Protein AF-A0A101H7D0-F1 (afdb_monomer_lite)

Foldseek 3Di:
DDDDDDPVVVVDPPLVPVVVPPPPDDLQNQLQVQQVDPPRDLAVSCVSSPHPGSVRVQVVCVVVQWHQDPVSSGTDRHDDDDDDDPPPDDPPPDDPVVVVVVVVVVVVVVVVVVVVVVPDDPDDDPDDPPDQDAWDFDDDDDDDDDDDDPVVVVVLVVCCVVNVHDSVRVVVSVVLVVCCVPNPNVVRVVGTD

Sequence (193 aa):
QQNFVPAAEKYSGKGRDNLLQLRGVSKAALVISLFAEDGANPKDIAEQVGFTSHSEMGTYMKRKGYEWDTIKGNYVKGKSKVDEPEKPAKAVSLEAGALEDVLTGILKTLGEIKESTKRSGPVDIGPVSKVLPRYQIKGGYGTKAIRMATVLDEMVRLYSQEHNVSQKDIMEVALVDFLRRYGEGEFLEEFLD

Structure (mmCIF, N/CA/C/O backbone):
data_AF-A0A101H7D0-F1
#
_entry.id   AF-A0A101H7D0-F1
#
loop_
_atom_site.group_PDB
_atom_site.id
_atom_site.type_symbol
_atom_site.label_atom_id
_atom_site.label_alt_id
_atom_site.label_comp_id
_atom_site.label_asym_id
_atom_site.label_entity_id
_atom_site.label_seq_id
_atom_site.pdbx_PDB_ins_code
_atom_site.Cartn_x
_atom_site.Cartn_y
_atom_site.Cartn_z
_atom_site.occupancy
_atom_site.B_iso_or_equiv
_atom_site.auth_seq_id
_atom_site.auth_comp_id
_atom_site.auth_asym_id
_atom_site.auth_atom_id
_atom_site.pdbx_PDB_model_num
ATOM 1 N N . GLN A 1 1 ? 56.067 16.433 -2.343 1.00 38.56 1 GLN A N 1
ATOM 2 C CA . GLN A 1 1 ? 55.812 14.985 -2.201 1.00 38.56 1 GLN A CA 1
ATOM 3 C C . GLN A 1 1 ? 54.309 14.790 -2.319 1.00 38.56 1 GLN A C 1
ATOM 5 O O . GLN A 1 1 ? 53.586 15.359 -1.514 1.00 38.56 1 GLN A O 1
ATOM 10 N N . GLN A 1 2 ? 53.830 14.140 -3.382 1.00 42.12 2 GLN A N 1
ATOM 11 C CA . GLN A 1 2 ? 52.402 13.854 -3.555 1.00 42.12 2 GLN A CA 1
ATOM 12 C C . GLN A 1 2 ? 52.105 12.494 -2.913 1.00 42.12 2 GLN A C 1
ATOM 14 O O . GLN A 1 2 ? 52.747 11.505 -3.259 1.00 42.12 2 GLN A O 1
ATOM 19 N N . ASN A 1 3 ? 51.182 12.465 -1.949 1.00 41.12 3 ASN A N 1
ATOM 20 C CA . ASN A 1 3 ? 50.751 11.243 -1.272 1.00 41.12 3 ASN A CA 1
ATOM 21 C C . ASN A 1 3 ? 49.940 10.370 -2.236 1.00 41.12 3 ASN A C 1
ATOM 23 O O . ASN A 1 3 ? 48.853 10.753 -2.665 1.00 41.12 3 ASN A O 1
ATOM 27 N N . PHE A 1 4 ? 50.468 9.190 -2.553 1.00 42.88 4 PHE A N 1
ATOM 28 C CA . PHE A 1 4 ? 49.763 8.152 -3.295 1.00 42.88 4 PHE A CA 1
ATOM 29 C C . PHE A 1 4 ? 48.893 7.341 -2.330 1.00 42.88 4 PHE A C 1
ATOM 31 O O . PHE A 1 4 ? 49.414 6.689 -1.426 1.00 42.88 4 PHE A O 1
ATOM 38 N N . VAL A 1 5 ? 47.574 7.383 -2.525 1.00 49.91 5 VAL A N 1
ATOM 39 C CA . VAL A 1 5 ? 46.617 6.529 -1.807 1.00 49.91 5 VAL A CA 1
ATOM 40 C C . VAL A 1 5 ? 46.265 5.340 -2.712 1.00 49.91 5 VAL A C 1
ATOM 42 O O . VAL A 1 5 ? 45.823 5.568 -3.844 1.00 49.91 5 VAL A O 1
ATOM 45 N N . PRO A 1 6 ? 46.457 4.083 -2.269 1.00 40.56 6 PRO A N 1
ATOM 46 C CA . PRO A 1 6 ? 46.170 2.898 -3.074 1.00 40.56 6 PRO A CA 1
ATOM 47 C C . PRO A 1 6 ? 44.691 2.808 -3.473 1.00 40.56 6 PRO A C 1
ATOM 49 O O . PRO A 1 6 ? 43.795 3.068 -2.670 1.00 40.56 6 PRO A O 1
ATOM 52 N N . ALA A 1 7 ? 44.421 2.361 -4.704 1.00 45.88 7 ALA A N 1
ATOM 53 C CA . ALA A 1 7 ? 43.069 2.237 -5.265 1.00 45.88 7 ALA A CA 1
ATOM 54 C C . ALA A 1 7 ? 42.113 1.355 -4.432 1.00 45.88 7 ALA A C 1
ATOM 56 O O . ALA A 1 7 ? 40.899 1.513 -4.529 1.00 45.88 7 ALA A O 1
ATOM 57 N N . ALA A 1 8 ? 42.647 0.479 -3.576 1.00 45.81 8 ALA A N 1
ATOM 58 C CA . ALA A 1 8 ? 41.868 -0.382 -2.690 1.00 45.81 8 ALA A CA 1
ATOM 59 C C . ALA A 1 8 ? 41.118 0.385 -1.580 1.00 45.81 8 ALA A C 1
ATOM 61 O O . ALA A 1 8 ? 40.063 -0.064 -1.142 1.00 45.81 8 ALA A O 1
ATOM 62 N N . GLU A 1 9 ? 41.595 1.561 -1.154 1.00 43.88 9 GLU A N 1
ATOM 63 C CA . GLU A 1 9 ? 40.927 2.338 -0.094 1.00 43.88 9 GLU A CA 1
ATOM 64 C C . GLU A 1 9 ? 39.751 3.183 -0.596 1.00 43.88 9 GLU A C 1
ATOM 66 O O . GLU A 1 9 ? 38.900 3.582 0.200 1.00 43.88 9 GLU A O 1
ATOM 71 N N . LYS A 1 10 ? 39.630 3.397 -1.914 1.00 46.12 10 LYS A N 1
ATOM 72 C CA . LYS A 1 10 ? 38.460 4.075 -2.499 1.00 46.12 10 LYS A CA 1
ATOM 73 C C . LYS A 1 10 ? 37.185 3.227 -2.427 1.00 46.12 10 LYS A C 1
ATOM 75 O O . LYS A 1 10 ? 36.093 3.781 -2.468 1.00 46.12 10 LYS A O 1
ATOM 80 N N . TYR A 1 11 ? 37.330 1.912 -2.252 1.00 47.03 11 TYR A N 1
ATOM 81 C CA . TYR A 1 11 ? 36.234 0.945 -2.150 1.00 47.03 11 TYR A CA 1
ATOM 82 C C . TYR A 1 11 ? 36.083 0.387 -0.728 1.00 47.03 11 TYR A C 1
ATOM 84 O O . TYR A 1 11 ? 35.566 -0.711 -0.521 1.00 47.03 11 TYR A O 1
ATOM 92 N N . SER A 1 12 ? 36.518 1.150 0.281 1.00 41.31 12 SER A N 1
ATOM 93 C CA . SER A 1 12 ? 36.119 0.892 1.664 1.00 41.31 12 SER A CA 1
ATOM 94 C C . SER A 1 12 ? 34.606 1.081 1.782 1.00 41.31 12 SER A C 1
ATOM 96 O O . SER A 1 12 ? 34.055 2.054 1.268 1.00 41.31 12 SER A O 1
ATOM 98 N N . GLY A 1 13 ? 33.933 0.134 2.440 1.00 44.00 13 GLY A N 1
ATOM 99 C CA . GLY A 1 13 ? 32.484 -0.107 2.440 1.00 44.00 13 GLY A CA 1
ATOM 100 C C . GLY A 1 13 ? 31.562 1.002 2.970 1.00 44.00 13 GLY A C 1
ATOM 101 O O . GLY A 1 13 ? 30.436 0.703 3.350 1.00 44.00 13 GLY A O 1
ATOM 102 N N . LYS A 1 14 ? 31.991 2.266 2.952 1.00 39.53 14 LYS A N 1
ATOM 103 C CA . LYS A 1 14 ? 31.201 3.468 3.250 1.00 39.53 14 LYS A CA 1
ATOM 104 C C . LYS A 1 14 ? 30.210 3.856 2.140 1.00 39.53 14 LYS A C 1
ATOM 106 O O . LYS A 1 14 ? 29.344 4.690 2.369 1.00 39.53 14 LYS A O 1
ATOM 111 N N . GLY A 1 15 ? 30.297 3.251 0.952 1.00 41.16 15 GLY A N 1
ATOM 112 C CA . GLY A 1 15 ? 29.333 3.466 -0.140 1.00 41.16 15 GLY A CA 1
ATOM 113 C C . GLY A 1 15 ? 27.977 2.773 0.056 1.00 41.16 15 GLY A C 1
ATOM 114 O O . GLY A 1 15 ? 27.021 3.099 -0.644 1.00 41.16 15 GLY A O 1
ATOM 115 N N . ARG A 1 16 ? 27.872 1.838 1.013 1.00 43.50 16 ARG A N 1
ATOM 116 C CA . ARG A 1 16 ? 26.640 1.074 1.278 1.00 43.50 16 ARG A CA 1
ATOM 117 C C . ARG A 1 16 ? 25.498 1.948 1.810 1.00 43.50 16 ARG A C 1
ATOM 119 O O . ARG A 1 16 ? 24.337 1.659 1.533 1.00 43.50 16 ARG A O 1
ATOM 126 N N . ASP A 1 17 ? 25.828 3.042 2.491 1.00 43.00 17 ASP A N 1
ATOM 127 C CA . ASP A 1 17 ? 24.843 3.851 3.215 1.00 43.00 17 ASP A CA 1
ATOM 128 C C . ASP A 1 17 ? 24.208 4.958 2.355 1.00 43.00 17 ASP A C 1
ATOM 130 O O . ASP A 1 17 ? 23.085 5.385 2.623 1.00 43.00 17 ASP A O 1
ATOM 134 N N . ASN A 1 18 ? 24.865 5.381 1.268 1.00 47.00 18 ASN A N 1
ATOM 135 C CA . ASN A 1 18 ? 24.374 6.484 0.429 1.00 47.00 18 ASN A CA 1
ATOM 136 C C . ASN A 1 18 ? 23.331 6.063 -0.623 1.00 47.00 18 ASN A C 1
ATOM 138 O O . ASN A 1 18 ? 22.582 6.907 -1.112 1.00 47.00 18 ASN A O 1
ATOM 142 N N . LEU A 1 19 ? 23.224 4.772 -0.962 1.00 46.03 19 LEU A N 1
ATOM 143 C CA . LEU A 1 19 ? 22.276 4.290 -1.982 1.00 46.03 19 LEU A CA 1
ATOM 144 C C . LEU A 1 19 ? 20.852 4.058 -1.438 1.00 46.03 19 LEU A C 1
ATOM 146 O O . LEU A 1 19 ? 19.897 3.960 -2.206 1.00 46.03 19 LEU A O 1
ATOM 150 N N . LEU A 1 20 ? 20.702 3.989 -0.111 1.00 46.59 20 LEU A N 1
ATOM 151 C CA . LEU A 1 20 ? 19.423 3.786 0.580 1.00 46.59 20 LEU A CA 1
ATOM 152 C C . LEU A 1 20 ? 18.623 5.089 0.786 1.00 46.59 20 LEU A C 1
ATOM 154 O O . LEU A 1 20 ? 17.498 5.031 1.285 1.00 46.59 20 LEU A O 1
ATOM 158 N N . GLN A 1 21 ? 19.157 6.256 0.392 1.00 47.19 21 GLN A N 1
ATOM 159 C CA . GLN A 1 21 ? 18.515 7.560 0.628 1.00 47.19 21 GLN A CA 1
ATOM 160 C C . GLN A 1 21 ? 17.818 8.204 -0.581 1.00 47.19 21 GLN A C 1
ATOM 162 O O . GLN A 1 21 ? 17.058 9.153 -0.387 1.00 47.19 21 GLN A O 1
ATOM 167 N N . LEU A 1 22 ? 17.947 7.690 -1.809 1.00 49.97 22 LEU A N 1
ATOM 168 C CA . LEU A 1 22 ? 17.182 8.231 -2.944 1.00 49.97 22 LEU A CA 1
ATOM 169 C C . LEU A 1 22 ? 15.785 7.596 -3.040 1.00 49.97 22 LEU A C 1
ATOM 171 O O . LEU A 1 22 ? 15.485 6.801 -3.932 1.00 49.97 22 LEU A O 1
ATOM 175 N N . ARG A 1 23 ? 14.889 7.986 -2.124 1.00 46.28 23 ARG A N 1
ATOM 176 C CA . ARG A 1 23 ? 13.441 7.767 -2.274 1.00 46.28 23 ARG A CA 1
ATOM 177 C C . ARG A 1 23 ? 12.934 8.559 -3.490 1.00 46.28 23 ARG A C 1
ATOM 179 O O . ARG A 1 23 ? 12.550 9.713 -3.352 1.00 46.28 23 ARG A O 1
ATOM 186 N N . GLY A 1 24 ? 12.949 7.953 -4.679 1.00 55.72 24 GLY A N 1
ATOM 187 C CA . GLY A 1 24 ? 12.295 8.511 -5.873 1.00 55.72 24 GLY A CA 1
ATOM 188 C C . GLY A 1 24 ? 12.967 8.227 -7.218 1.00 55.72 24 GLY A C 1
ATOM 189 O O . GLY A 1 24 ? 12.314 8.362 -8.249 1.00 55.72 24 GLY A O 1
ATOM 190 N N . VAL A 1 25 ? 14.233 7.795 -7.246 1.00 69.19 25 VAL A N 1
ATOM 191 C CA . VAL A 1 25 ? 14.928 7.491 -8.510 1.00 69.19 25 VAL A CA 1
ATOM 192 C C . VAL A 1 25 ? 14.827 6.001 -8.822 1.00 69.19 25 VAL A C 1
ATOM 194 O O . VAL A 1 25 ? 15.110 5.144 -7.988 1.00 69.19 25 VAL A O 1
ATOM 197 N N . SER A 1 26 ? 14.377 5.678 -10.036 1.00 81.81 26 SER A N 1
ATOM 198 C CA . SER A 1 26 ? 14.211 4.286 -10.457 1.00 81.81 26 SER A CA 1
ATOM 199 C C . SER A 1 26 ? 15.560 3.560 -10.544 1.00 81.81 26 SER A C 1
ATOM 201 O O . SER A 1 26 ? 16.565 4.135 -10.961 1.00 81.81 26 SER A O 1
ATOM 203 N N . LYS A 1 27 ? 15.570 2.260 -10.227 1.00 83.50 27 LYS A N 1
ATOM 204 C CA . LYS A 1 27 ? 16.769 1.408 -10.328 1.00 83.50 27 LYS A CA 1
ATOM 205 C C . LYS A 1 27 ? 17.388 1.429 -11.741 1.00 83.50 27 LYS A C 1
ATOM 207 O O . LYS A 1 27 ? 18.602 1.366 -11.874 1.00 83.50 27 LYS A O 1
ATOM 212 N N . ALA A 1 28 ? 16.570 1.583 -12.788 1.00 85.31 28 ALA A N 1
ATOM 213 C CA . ALA A 1 28 ? 17.042 1.747 -14.165 1.00 85.31 28 ALA A CA 1
ATOM 214 C C . ALA A 1 28 ? 17.761 3.092 -14.390 1.00 85.31 28 ALA A C 1
ATOM 216 O O . ALA A 1 28 ? 18.841 3.124 -14.969 1.00 85.31 28 ALA A O 1
ATOM 217 N N . ALA A 1 29 ? 17.208 4.198 -13.888 1.00 84.50 29 ALA A N 1
ATOM 218 C CA . ALA A 1 29 ? 17.853 5.507 -13.998 1.00 84.50 29 ALA A CA 1
ATOM 219 C C . ALA A 1 29 ? 19.225 5.531 -13.304 1.00 84.50 29 ALA A C 1
ATOM 221 O O . ALA A 1 29 ? 20.170 6.096 -13.844 1.00 84.50 29 ALA A O 1
ATOM 222 N N . LEU A 1 30 ? 19.348 4.845 -12.163 1.00 86.38 30 LEU A N 1
ATOM 223 C CA . LEU A 1 30 ? 20.609 4.730 -11.433 1.00 86.38 30 LEU A CA 1
ATOM 224 C C . LEU A 1 30 ? 21.693 4.004 -12.244 1.00 86.38 30 LEU A C 1
ATOM 226 O O . LEU A 1 30 ? 22.824 4.471 -12.341 1.00 86.38 30 LEU A O 1
ATOM 230 N N . VAL A 1 31 ? 21.350 2.881 -12.870 1.00 88.12 31 VAL A N 1
ATOM 231 C CA . VAL A 1 31 ? 22.294 2.153 -13.731 1.00 88.12 31 VAL A CA 1
ATOM 232 C C . VAL A 1 31 ? 22.723 3.020 -14.919 1.00 88.12 31 VAL A C 1
ATOM 234 O O . VAL A 1 31 ? 23.908 3.070 -15.221 1.00 88.12 31 VAL A O 1
ATOM 237 N N . ILE A 1 32 ? 21.794 3.744 -15.558 1.00 88.56 32 ILE A N 1
ATOM 238 C CA . ILE A 1 32 ? 22.120 4.645 -16.679 1.00 88.56 32 ILE A CA 1
ATOM 239 C C . ILE A 1 32 ? 23.091 5.744 -16.234 1.00 88.56 32 ILE A C 1
ATOM 241 O O . ILE A 1 32 ? 24.032 6.046 -16.965 1.00 88.56 32 ILE A O 1
ATOM 245 N N . SER A 1 33 ? 22.897 6.318 -15.040 1.00 86.06 33 SER A N 1
ATOM 246 C CA . SER A 1 33 ? 23.825 7.319 -14.503 1.00 86.06 33 SER A CA 1
ATOM 247 C C . SER A 1 33 ? 25.205 6.745 -14.192 1.00 86.06 33 SER A C 1
ATOM 249 O O . SER A 1 33 ? 26.199 7.404 -14.462 1.00 86.06 33 SER A O 1
ATOM 251 N N . LEU A 1 34 ? 25.286 5.509 -13.691 1.00 85.06 34 LEU A N 1
ATOM 252 C CA . LEU A 1 34 ? 26.566 4.880 -13.348 1.00 85.06 34 LEU A CA 1
ATOM 253 C C . LEU A 1 34 ? 27.395 4.524 -14.589 1.00 85.06 34 LEU A C 1
ATOM 255 O O . LEU A 1 34 ? 28.616 4.581 -14.547 1.00 85.06 34 LEU A O 1
ATOM 259 N N . PHE A 1 35 ? 26.743 4.216 -15.712 1.00 85.00 35 PHE A N 1
ATOM 260 C CA . PHE A 1 35 ? 27.416 4.025 -17.001 1.00 85.00 35 PHE A CA 1
ATOM 261 C C . PHE A 1 35 ? 27.801 5.337 -17.705 1.00 85.00 35 PHE A C 1
ATOM 263 O O . PHE A 1 35 ? 28.435 5.291 -18.754 1.00 85.00 35 PHE A O 1
ATOM 270 N N . ALA A 1 36 ? 27.413 6.501 -17.171 1.00 82.50 36 ALA A N 1
ATOM 271 C CA . ALA A 1 36 ? 27.848 7.794 -17.699 1.00 82.50 36 ALA A CA 1
ATOM 272 C C . ALA A 1 36 ? 29.231 8.222 -17.169 1.00 82.50 36 ALA A C 1
ATOM 274 O O . ALA A 1 36 ? 29.809 9.166 -17.702 1.00 82.50 36 ALA A O 1
ATOM 275 N N . GLU A 1 37 ? 29.756 7.553 -16.136 1.00 80.19 37 GLU A N 1
ATOM 276 C CA . GLU A 1 37 ? 31.108 7.784 -15.622 1.00 80.19 37 GLU A CA 1
ATOM 277 C C . GLU A 1 37 ? 32.151 7.024 -16.466 1.00 80.19 37 GLU A C 1
ATOM 279 O O . GLU A 1 37 ? 31.984 5.843 -16.783 1.00 80.19 37 GLU A O 1
ATOM 284 N N . ASP A 1 38 ? 33.244 7.698 -16.840 1.00 65.62 38 ASP A N 1
ATOM 285 C CA . ASP A 1 38 ? 34.295 7.118 -17.683 1.00 65.62 38 ASP A CA 1
ATOM 286 C C . ASP A 1 38 ? 35.001 5.936 -16.991 1.00 65.62 38 ASP A C 1
ATOM 288 O O . ASP A 1 38 ? 35.527 6.055 -15.883 1.00 65.62 38 ASP A O 1
ATOM 292 N N . GLY A 1 39 ? 35.060 4.787 -17.675 1.00 68.25 39 GLY A N 1
ATOM 293 C CA . GLY A 1 39 ? 35.757 3.582 -17.199 1.00 68.25 39 GLY A CA 1
ATOM 294 C C . GLY A 1 39 ? 34.920 2.640 -16.326 1.00 68.25 39 GLY A C 1
ATOM 295 O O . GLY A 1 39 ? 35.478 1.761 -15.668 1.00 68.25 39 GLY A O 1
ATOM 296 N N . ALA A 1 40 ? 33.596 2.794 -16.314 1.00 73.31 40 ALA A N 1
ATOM 297 C CA . ALA A 1 40 ? 32.723 2.001 -15.462 1.00 73.31 40 ALA A CA 1
ATOM 298 C C . ALA A 1 40 ? 32.648 0.516 -15.890 1.00 73.31 40 ALA A C 1
ATOM 300 O O . ALA A 1 40 ? 32.352 0.172 -17.037 1.00 73.31 40 ALA A O 1
ATOM 301 N N . ASN A 1 41 ? 32.909 -0.392 -14.946 1.00 83.69 41 ASN A N 1
ATOM 302 C CA . ASN A 1 41 ? 32.872 -1.836 -15.167 1.00 83.69 41 ASN A CA 1
ATOM 303 C C . ASN A 1 41 ? 31.450 -2.387 -14.922 1.00 83.69 41 ASN A C 1
ATOM 305 O O . ASN A 1 41 ? 30.918 -2.230 -13.819 1.00 83.69 41 ASN A O 1
ATOM 309 N N . PRO A 1 42 ? 30.836 -3.099 -15.891 1.00 82.75 42 PRO A N 1
ATOM 310 C CA . PRO A 1 42 ? 29.473 -3.619 -15.762 1.00 82.75 42 PRO A CA 1
ATOM 311 C C . PRO A 1 42 ? 29.225 -4.518 -14.544 1.00 82.75 42 PRO A C 1
ATOM 313 O O . PRO A 1 42 ? 28.089 -4.606 -14.078 1.00 82.75 42 PRO A O 1
ATOM 316 N N . LYS A 1 43 ? 30.255 -5.217 -14.048 1.00 83.81 43 LYS A N 1
ATOM 317 C CA . LYS A 1 43 ? 30.135 -6.074 -12.858 1.00 83.81 43 LYS A CA 1
ATOM 318 C C . LYS A 1 43 ? 30.009 -5.253 -11.577 1.00 83.81 43 LYS A C 1
ATOM 320 O O . LYS A 1 43 ? 29.138 -5.549 -10.765 1.00 83.81 43 LYS A O 1
ATOM 325 N N . ASP A 1 44 ? 30.809 -4.201 -11.456 1.00 84.12 44 ASP A N 1
ATOM 326 C CA . ASP A 1 44 ? 30.869 -3.363 -10.257 1.00 84.12 44 ASP A CA 1
ATOM 327 C C . ASP A 1 44 ? 29.584 -2.529 -10.120 1.00 84.12 44 ASP A C 1
ATOM 329 O O . ASP A 1 44 ? 29.005 -2.433 -9.040 1.00 84.12 44 ASP A O 1
ATOM 333 N N . ILE A 1 45 ? 29.052 -2.031 -11.244 1.00 84.31 45 ILE A N 1
ATOM 334 C CA . ILE A 1 45 ? 27.750 -1.341 -11.296 1.00 84.31 45 ILE A CA 1
ATOM 335 C C . ILE A 1 45 ? 26.613 -2.281 -10.886 1.00 84.31 45 ILE A C 1
ATOM 337 O O . ILE A 1 45 ? 25.709 -1.887 -10.147 1.00 84.31 45 ILE A O 1
ATOM 341 N N . ALA A 1 46 ? 26.637 -3.529 -11.364 1.00 85.38 46 ALA A N 1
ATOM 342 C CA . ALA A 1 46 ? 25.611 -4.506 -11.024 1.00 85.38 46 ALA A CA 1
ATOM 343 C C . ALA A 1 46 ? 25.589 -4.777 -9.513 1.00 85.38 46 ALA A C 1
ATOM 345 O O . ALA A 1 46 ? 24.516 -4.732 -8.913 1.00 85.38 46 ALA A O 1
ATOM 346 N N . GLU A 1 47 ? 26.755 -4.970 -8.892 1.00 85.31 47 GLU A N 1
ATOM 347 C CA . GLU A 1 47 ? 26.871 -5.166 -7.444 1.00 85.31 47 GLU A CA 1
ATOM 348 C C . GLU A 1 47 ? 26.435 -3.917 -6.660 1.00 85.31 47 GLU A C 1
ATOM 350 O O . GLU A 1 47 ? 25.652 -4.023 -5.714 1.00 85.31 47 GLU A O 1
ATOM 355 N N . GLN A 1 48 ? 26.845 -2.723 -7.104 1.00 80.19 48 GLN A N 1
ATOM 356 C CA . GLN A 1 48 ? 26.493 -1.448 -6.470 1.00 80.19 48 GLN A CA 1
ATOM 357 C C . GLN A 1 48 ? 24.981 -1.185 -6.463 1.00 80.19 48 GLN A C 1
ATOM 359 O O . GLN A 1 48 ? 24.446 -0.662 -5.489 1.00 80.19 48 GLN A O 1
ATOM 364 N N . VAL A 1 49 ? 24.276 -1.563 -7.531 1.00 83.31 49 VAL A N 1
ATOM 365 C CA . VAL A 1 49 ? 22.817 -1.395 -7.656 1.00 83.31 49 VAL A CA 1
ATOM 366 C C . VAL A 1 49 ? 22.033 -2.562 -7.017 1.00 83.31 49 VAL A C 1
ATOM 368 O O . VAL A 1 49 ? 20.801 -2.517 -6.886 1.00 83.31 49 VAL A O 1
ATOM 371 N N . GLY A 1 50 ? 22.737 -3.606 -6.571 1.00 84.06 50 GLY A N 1
ATOM 372 C CA . GLY A 1 50 ? 22.166 -4.767 -5.893 1.00 84.06 50 GLY A CA 1
ATOM 373 C C . GLY A 1 50 ? 21.590 -5.821 -6.841 1.00 84.06 50 GLY A C 1
ATOM 374 O O . GLY A 1 50 ? 20.556 -6.414 -6.535 1.00 84.06 50 GLY A O 1
ATOM 375 N N . PHE A 1 51 ? 22.208 -6.017 -8.005 1.00 85.25 51 PHE A N 1
ATOM 376 C CA . PHE A 1 51 ? 21.995 -7.177 -8.873 1.00 85.25 51 PHE A CA 1
ATOM 377 C C . PHE A 1 51 ? 23.029 -8.264 -8.563 1.00 85.25 51 PHE A C 1
ATOM 379 O O . PHE A 1 51 ? 24.163 -7.969 -8.195 1.00 85.25 51 PHE A O 1
ATOM 386 N N . THR A 1 52 ? 22.665 -9.530 -8.768 1.00 80.56 52 THR A N 1
ATOM 387 C CA . THR A 1 52 ? 23.585 -10.663 -8.565 1.00 80.56 52 THR A CA 1
ATOM 388 C C . THR A 1 52 ? 24.647 -10.763 -9.661 1.00 80.56 52 THR A C 1
ATOM 390 O O . THR A 1 52 ? 25.726 -11.306 -9.442 1.00 80.56 52 THR A O 1
ATOM 393 N N . SER A 1 53 ? 24.355 -10.251 -10.860 1.00 86.69 53 SER A N 1
ATOM 394 C CA . SER A 1 53 ? 25.274 -10.257 -11.997 1.00 86.69 53 SER A CA 1
ATOM 395 C C . SER A 1 53 ? 24.896 -9.191 -13.023 1.00 86.69 53 SER A C 1
ATOM 397 O O . SER A 1 53 ? 23.722 -8.862 -13.199 1.00 86.69 53 SER A O 1
ATOM 399 N N . HIS A 1 54 ? 25.881 -8.719 -13.790 1.00 85.19 54 HIS A N 1
ATOM 400 C CA . HIS A 1 54 ? 25.663 -7.855 -14.957 1.00 85.19 54 HIS A CA 1
ATOM 401 C C . HIS A 1 54 ? 24.664 -8.448 -15.978 1.00 85.19 54 HIS A C 1
ATOM 403 O O . HIS A 1 54 ? 23.950 -7.705 -16.649 1.00 85.19 54 HIS A O 1
ATOM 409 N N . SER A 1 55 ? 24.559 -9.781 -16.058 1.00 86.94 55 SER A N 1
ATOM 410 C CA . SER A 1 55 ? 23.579 -10.478 -16.904 1.00 86.94 55 SER A CA 1
ATOM 411 C C . SER A 1 55 ? 22.139 -10.296 -16.398 1.00 86.94 55 SER A C 1
ATOM 413 O O . SER A 1 55 ? 21.216 -10.057 -17.185 1.00 86.94 55 SER A O 1
ATOM 415 N N . GLU A 1 56 ? 21.945 -10.330 -15.076 1.00 88.06 56 GLU A N 1
ATOM 416 C CA . GLU A 1 56 ? 20.654 -10.043 -14.444 1.00 88.06 56 GLU A CA 1
ATOM 417 C C . GLU A 1 56 ? 20.269 -8.571 -14.650 1.00 88.06 56 GLU A C 1
ATOM 419 O O . GLU A 1 56 ? 19.140 -8.280 -15.048 1.00 88.06 56 GLU A O 1
ATOM 424 N N . MET A 1 57 ? 21.227 -7.652 -14.480 1.00 90.38 57 MET A N 1
ATOM 425 C CA . MET A 1 57 ? 21.050 -6.222 -14.763 1.00 90.38 57 MET A CA 1
ATOM 426 C C . MET A 1 57 ? 20.617 -5.975 -16.219 1.00 90.38 57 MET A C 1
ATOM 428 O O . MET A 1 57 ? 19.674 -5.220 -16.458 1.00 90.38 57 MET A O 1
ATOM 432 N N . GLY A 1 58 ? 21.242 -6.648 -17.191 1.00 88.44 58 GLY A N 1
ATOM 433 C CA . GLY A 1 58 ? 20.858 -6.553 -18.604 1.00 88.44 58 GLY A CA 1
ATOM 434 C C . GLY A 1 58 ? 19.448 -7.085 -18.878 1.00 88.44 58 GLY A C 1
ATOM 435 O O . GLY A 1 58 ? 18.670 -6.464 -19.604 1.00 88.44 58 GLY A O 1
ATOM 436 N N . THR A 1 59 ? 19.069 -8.192 -18.234 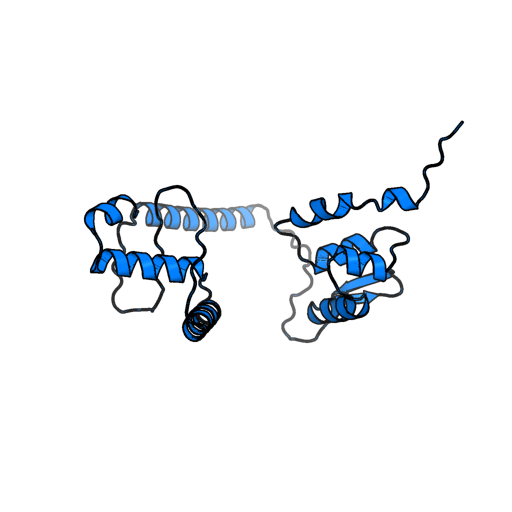1.00 90.12 59 THR A N 1
ATOM 437 C CA . THR A 1 59 ? 17.707 -8.747 -18.327 1.00 90.12 59 THR A CA 1
ATOM 438 C C . THR A 1 59 ? 16.674 -7.791 -17.730 1.00 90.12 59 THR A C 1
ATOM 440 O O . THR A 1 59 ? 15.612 -7.570 -18.319 1.00 90.12 59 THR A O 1
ATOM 443 N N . TYR A 1 60 ? 16.986 -7.189 -16.581 1.00 90.75 60 TYR A N 1
ATOM 444 C CA . TYR A 1 60 ? 16.156 -6.173 -15.942 1.00 90.75 60 TYR A CA 1
ATOM 445 C C . TYR A 1 60 ? 15.965 -4.948 -16.846 1.00 90.75 60 TYR A C 1
ATOM 447 O O . TYR A 1 60 ? 14.833 -4.501 -17.040 1.00 90.75 60 TYR A O 1
ATOM 455 N N . MET A 1 61 ? 17.045 -4.445 -17.446 1.00 90.50 61 MET A N 1
ATOM 456 C CA . MET A 1 61 ? 16.997 -3.299 -18.354 1.00 90.50 61 MET A CA 1
ATOM 457 C C . MET A 1 61 ? 16.154 -3.561 -19.588 1.00 90.50 61 MET A C 1
ATOM 459 O O . MET A 1 61 ? 15.278 -2.758 -19.912 1.00 90.50 61 MET A O 1
ATOM 463 N N . LYS A 1 62 ? 16.318 -4.736 -20.196 1.00 89.31 62 LYS A N 1
ATOM 464 C CA . LYS A 1 62 ? 15.506 -5.161 -21.335 1.00 89.31 62 LYS A CA 1
ATOM 465 C C . LYS A 1 62 ? 14.017 -5.212 -20.987 1.00 89.31 62 LYS A C 1
ATOM 467 O O . LYS A 1 62 ? 13.194 -4.707 -21.743 1.00 89.31 62 LYS A O 1
ATOM 472 N N . ARG A 1 63 ? 13.657 -5.735 -19.805 1.00 86.88 63 ARG A N 1
ATOM 473 C CA . ARG A 1 63 ? 12.266 -5.727 -19.301 1.00 86.88 63 ARG A CA 1
ATOM 474 C C . ARG A 1 63 ? 11.726 -4.318 -19.056 1.00 86.88 63 ARG A C 1
ATOM 476 O O . ARG A 1 63 ? 10.525 -4.101 -19.168 1.00 86.88 63 ARG A O 1
ATOM 483 N N . LYS A 1 64 ? 12.595 -3.365 -18.713 1.00 86.50 64 LYS A N 1
ATOM 484 C CA . LYS A 1 64 ? 12.251 -1.944 -18.557 1.00 86.50 64 LYS A CA 1
ATOM 485 C C . LYS A 1 64 ? 12.246 -1.168 -19.879 1.00 86.50 64 LYS A C 1
ATOM 487 O O . LYS A 1 64 ? 11.993 0.033 -19.856 1.00 86.50 64 LYS A O 1
ATOM 492 N N . GLY A 1 65 ? 12.468 -1.840 -21.010 1.00 87.19 65 GLY A N 1
ATOM 493 C CA . GLY A 1 65 ? 12.466 -1.227 -22.335 1.00 87.19 65 GLY A CA 1
ATOM 494 C C . GLY A 1 65 ? 13.760 -0.487 -22.663 1.00 87.19 65 GLY A C 1
ATOM 495 O O . GLY A 1 65 ? 13.734 0.435 -23.469 1.00 87.19 65 GLY A O 1
ATOM 496 N N . TYR A 1 66 ? 14.876 -0.858 -22.035 1.00 90.19 66 TYR A N 1
ATOM 497 C CA . TYR A 1 66 ? 16.202 -0.321 -22.319 1.00 90.19 66 TYR A CA 1
ATOM 498 C C . TYR A 1 66 ? 17.098 -1.384 -22.963 1.00 90.19 66 TYR A C 1
ATOM 500 O O . TYR A 1 66 ? 17.099 -2.545 -22.557 1.00 90.19 66 TYR A O 1
ATOM 508 N N . GLU A 1 67 ? 17.893 -0.978 -23.945 1.00 89.00 67 GLU A N 1
ATOM 509 C CA . GLU A 1 67 ? 18.827 -1.817 -24.695 1.00 89.00 67 GLU A 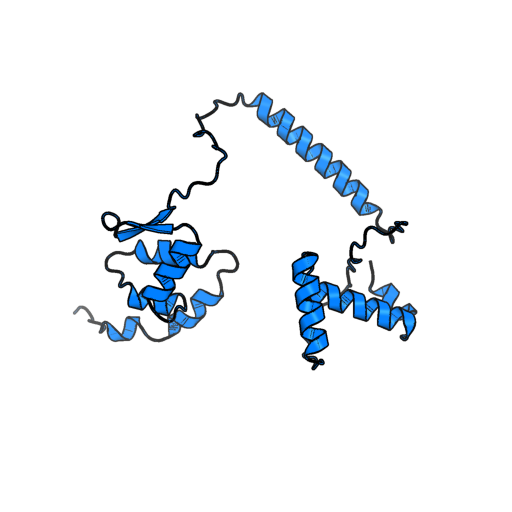CA 1
ATOM 510 C C . GLU A 1 67 ? 20.234 -1.227 -24.629 1.00 89.00 67 GLU A C 1
ATOM 512 O O . GLU A 1 67 ? 20.402 -0.013 -24.579 1.00 89.00 67 GLU A O 1
ATOM 517 N N . TRP A 1 68 ? 21.248 -2.087 -24.597 1.00 88.50 68 TRP A N 1
ATOM 518 C CA . TRP A 1 68 ? 22.643 -1.659 -24.536 1.00 88.50 68 TRP A CA 1
ATOM 519 C C . TRP A 1 68 ? 23.116 -1.137 -25.898 1.00 88.50 68 TRP A C 1
ATOM 521 O O . TRP A 1 68 ? 23.060 -1.865 -26.889 1.00 88.50 68 TRP A O 1
ATOM 531 N N . ASP A 1 69 ? 23.608 0.101 -25.936 1.00 87.50 69 ASP A N 1
ATOM 532 C CA . ASP A 1 69 ? 24.226 0.719 -27.109 1.00 87.50 69 ASP A CA 1
ATOM 533 C C . ASP A 1 69 ? 25.753 0.622 -26.986 1.00 87.50 69 ASP A C 1
ATOM 535 O O . ASP A 1 69 ? 26.369 1.223 -26.104 1.00 87.50 69 ASP A O 1
ATOM 539 N N . THR A 1 70 ? 26.375 -0.145 -27.881 1.00 82.81 70 THR A N 1
ATOM 540 C CA . THR A 1 70 ? 27.828 -0.364 -27.905 1.00 82.81 70 THR A CA 1
ATOM 541 C C . THR A 1 70 ? 28.621 0.874 -28.311 1.00 82.81 70 THR A C 1
ATOM 543 O O . THR A 1 70 ? 29.794 0.964 -27.965 1.00 82.81 70 THR A O 1
ATOM 546 N N . ILE A 1 71 ? 28.003 1.827 -29.013 1.00 82.06 71 ILE A N 1
ATOM 547 C CA . ILE A 1 71 ? 28.647 3.071 -29.447 1.00 82.06 71 ILE A CA 1
ATOM 548 C C . ILE A 1 71 ? 28.674 4.069 -28.29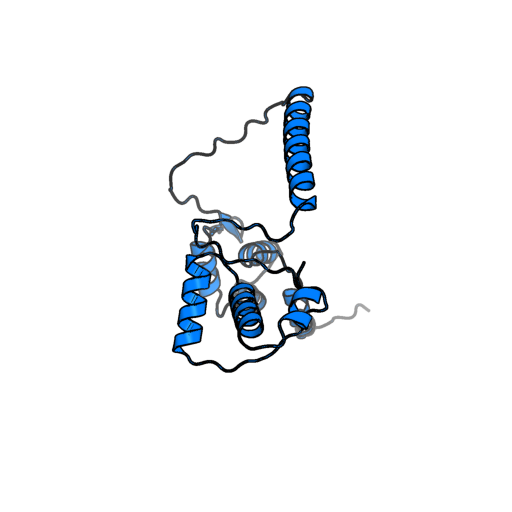0 1.00 82.06 71 ILE A C 1
ATOM 550 O O . ILE A 1 71 ? 29.657 4.781 -28.105 1.00 82.06 71 ILE A O 1
ATOM 554 N N . LYS A 1 72 ? 27.600 4.109 -27.496 1.00 80.56 72 LYS A N 1
ATOM 555 C CA . LYS A 1 72 ? 27.486 5.007 -26.336 1.00 80.56 72 LYS A CA 1
ATOM 556 C C . LYS A 1 72 ? 28.017 4.408 -25.039 1.00 80.56 72 LYS A C 1
ATOM 558 O O . LYS A 1 72 ? 28.165 5.143 -24.071 1.00 80.56 72 LYS A O 1
ATOM 563 N N . GLY A 1 73 ? 28.237 3.093 -24.997 1.00 85.00 73 GLY A N 1
ATO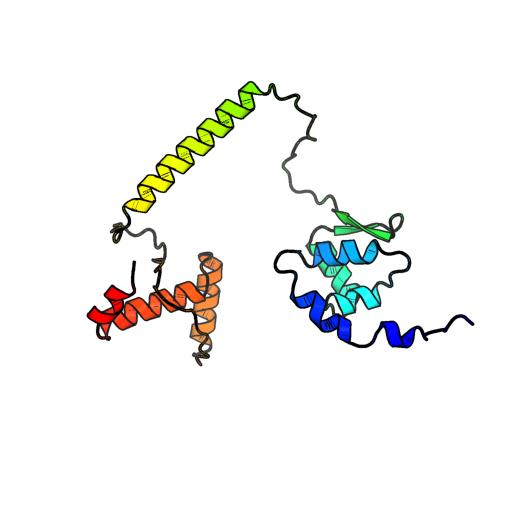M 564 C CA . GLY A 1 73 ? 28.616 2.385 -23.775 1.00 85.00 73 GLY A CA 1
ATOM 565 C C . GLY A 1 73 ? 27.563 2.498 -22.669 1.00 85.00 73 GLY A C 1
ATOM 566 O O . GLY A 1 73 ? 27.914 2.511 -21.495 1.00 85.00 73 GLY A O 1
ATOM 567 N N . ASN A 1 74 ? 26.282 2.640 -23.028 1.00 89.69 74 ASN A N 1
ATOM 568 C CA . ASN A 1 74 ? 25.197 2.850 -22.070 1.00 89.69 74 ASN A CA 1
ATOM 569 C C . ASN A 1 74 ? 23.855 2.337 -22.624 1.00 89.69 74 ASN A C 1
ATOM 571 O O . ASN A 1 74 ? 23.711 2.036 -23.808 1.00 89.69 74 ASN A O 1
ATOM 575 N N . TYR A 1 75 ? 22.851 2.245 -21.759 1.00 88.62 75 TYR A N 1
ATOM 576 C CA . TYR A 1 75 ? 21.500 1.824 -22.085 1.00 88.62 75 TYR A CA 1
ATOM 577 C C . TYR A 1 75 ? 20.671 2.951 -22.725 1.00 88.62 75 TYR A C 1
ATOM 579 O O . TYR A 1 75 ? 20.550 4.051 -22.188 1.00 88.62 75 TYR A O 1
ATOM 587 N N . VAL A 1 76 ? 20.023 2.647 -23.848 1.00 88.25 76 VAL A N 1
ATOM 588 C CA . VAL A 1 76 ? 19.093 3.521 -24.578 1.00 88.25 76 VAL A CA 1
ATOM 589 C C . VAL A 1 76 ? 17.689 2.917 -24.581 1.00 88.25 76 VAL A C 1
ATOM 591 O O . VAL A 1 76 ? 17.532 1.702 -24.560 1.00 88.25 76 VAL A O 1
ATOM 594 N N . LYS A 1 77 ? 16.635 3.738 -24.594 1.00 87.56 77 LYS A N 1
ATOM 595 C CA . LYS A 1 77 ? 15.249 3.239 -24.606 1.00 87.56 77 LYS A CA 1
ATOM 596 C C . LYS A 1 77 ? 14.948 2.552 -25.950 1.00 87.56 77 LYS A C 1
ATOM 598 O O . LYS A 1 77 ? 14.946 3.208 -26.992 1.00 87.56 77 LYS A O 1
ATOM 603 N N . GLY A 1 78 ? 14.715 1.242 -25.920 1.00 73.62 78 GLY A N 1
ATOM 604 C CA . GLY A 1 78 ? 14.416 0.411 -27.083 1.00 73.62 78 GLY A CA 1
ATOM 605 C C . GLY A 1 78 ? 13.019 0.697 -27.634 1.00 73.62 78 GLY A C 1
ATOM 606 O O . GLY A 1 78 ? 12.040 0.787 -26.890 1.00 73.62 78 GLY A O 1
ATOM 607 N N . LYS A 1 79 ? 12.910 0.843 -28.956 1.00 56.19 79 LYS A N 1
ATOM 608 C CA . LYS A 1 79 ? 11.635 1.054 -29.658 1.00 56.19 79 LYS A CA 1
ATOM 609 C C . LYS A 1 79 ? 10.866 -0.271 -29.748 1.00 56.19 79 LYS A C 1
ATOM 611 O O . LYS A 1 79 ? 10.932 -0.951 -30.766 1.00 56.19 79 LYS A O 1
ATOM 616 N N . SER A 1 80 ? 10.154 -0.666 -28.696 1.00 45.66 80 SER A N 1
ATOM 617 C CA . SER A 1 80 ? 9.226 -1.805 -28.777 1.00 45.66 80 SER A CA 1
ATOM 618 C C . SER A 1 80 ? 7.869 -1.343 -29.312 1.00 45.66 80 SER A C 1
ATOM 620 O O . SER A 1 80 ? 7.283 -0.404 -28.782 1.00 45.66 80 SER A O 1
ATOM 622 N N . LYS A 1 81 ? 7.397 -1.996 -30.382 1.00 46.44 81 LYS A N 1
ATOM 623 C CA . LYS A 1 81 ? 6.087 -1.793 -31.015 1.00 46.44 81 LYS A CA 1
ATOM 624 C C . LYS A 1 81 ? 4.948 -2.136 -30.045 1.00 46.44 81 LYS A C 1
ATOM 626 O O . LYS A 1 81 ? 4.704 -3.312 -29.796 1.00 46.44 81 LYS A O 1
ATOM 631 N N . VAL A 1 82 ? 4.247 -1.111 -29.575 1.00 42.31 82 VAL A N 1
ATOM 632 C CA . VAL A 1 82 ? 2.812 -1.119 -29.263 1.00 42.31 82 VAL A CA 1
ATOM 633 C C . VAL A 1 82 ? 2.305 0.242 -29.759 1.00 42.31 82 VAL A C 1
ATOM 635 O O . VAL A 1 82 ? 2.832 1.265 -29.324 1.00 42.31 82 VAL A O 1
ATOM 638 N N . ASP A 1 83 ? 1.403 0.249 -30.746 1.00 39.03 83 ASP A N 1
ATOM 639 C CA . ASP A 1 83 ? 0.641 1.430 -31.198 1.00 39.03 83 ASP A CA 1
ATOM 640 C C . ASP A 1 83 ? -0.047 2.079 -29.970 1.00 39.03 83 ASP A C 1
ATOM 642 O O . ASP A 1 83 ? -0.571 1.353 -29.133 1.00 39.03 83 ASP A O 1
ATOM 646 N N . GLU A 1 84 ? -0.017 3.387 -29.698 1.00 36.84 84 GLU A N 1
ATOM 647 C CA . GLU A 1 84 ? -0.267 4.549 -30.561 1.00 36.84 84 GLU A CA 1
ATOM 648 C C . GLU A 1 84 ? 0.881 5.586 -30.620 1.00 36.84 84 GLU A C 1
ATOM 650 O O . GLU A 1 84 ? 1.675 5.727 -29.686 1.00 36.84 84 GLU A O 1
ATOM 655 N N . PRO A 1 85 ? 0.959 6.368 -31.715 1.00 38.97 85 PRO A N 1
ATOM 656 C CA . PRO A 1 85 ? 2.010 7.351 -31.941 1.00 38.97 85 PRO A CA 1
ATOM 657 C C . PRO A 1 85 ? 1.750 8.669 -31.194 1.00 38.97 85 PRO A C 1
ATOM 659 O O . PRO A 1 85 ? 0.985 9.521 -31.653 1.00 38.97 85 PRO A O 1
ATOM 662 N N . GLU A 1 86 ? 2.494 8.921 -30.118 1.00 36.62 86 GLU A N 1
ATOM 663 C CA . GLU A 1 86 ? 2.751 10.301 -29.703 1.00 36.62 86 GLU A CA 1
ATOM 664 C C . GLU A 1 86 ? 3.635 10.966 -30.766 1.00 36.62 86 GLU A C 1
ATOM 666 O O . GLU A 1 86 ? 4.818 10.657 -30.940 1.00 36.62 86 GLU A O 1
ATOM 671 N N . LYS A 1 87 ? 3.008 11.851 -31.549 1.00 43.41 87 LYS A N 1
ATOM 672 C CA . LYS A 1 87 ? 3.667 12.715 -32.531 1.00 43.41 87 LYS A CA 1
ATOM 673 C C . LYS A 1 87 ? 4.885 13.398 -31.894 1.00 43.41 87 LYS A C 1
ATOM 675 O O . LYS A 1 87 ? 4.796 13.840 -30.749 1.00 43.41 87 LYS A O 1
ATOM 680 N N . PRO A 1 88 ? 5.990 13.582 -32.642 1.00 38.16 88 PRO A N 1
ATOM 681 C CA . PRO A 1 88 ? 7.090 14.400 -32.164 1.00 38.16 88 PRO A CA 1
ATOM 682 C C . PRO A 1 88 ? 6.541 15.799 -31.895 1.00 38.16 88 PRO A C 1
ATOM 684 O O . PRO A 1 88 ? 5.942 16.413 -32.784 1.00 38.16 88 PRO A O 1
ATOM 687 N N . ALA A 1 89 ? 6.713 16.266 -30.659 1.00 37.50 89 ALA A N 1
ATOM 688 C CA . ALA A 1 89 ? 6.401 17.620 -30.251 1.00 37.50 89 ALA A CA 1
ATOM 689 C C . ALA A 1 89 ? 7.122 18.591 -31.194 1.00 37.50 89 ALA A C 1
ATOM 691 O O . ALA A 1 89 ? 8.304 18.896 -31.038 1.00 37.50 89 ALA A O 1
ATOM 692 N N . LYS A 1 90 ? 6.395 19.075 -32.206 1.00 40.66 90 LYS A N 1
ATOM 693 C CA . LYS A 1 90 ? 6.672 20.384 -32.777 1.00 40.66 90 LYS A CA 1
ATOM 694 C C . LYS A 1 90 ? 6.596 21.343 -31.601 1.00 40.66 90 LYS A C 1
ATOM 696 O O . LYS A 1 90 ? 5.612 21.304 -30.866 1.00 40.66 90 LYS A O 1
ATOM 701 N N . ALA A 1 91 ? 7.626 22.162 -31.422 1.00 44.88 91 ALA A N 1
ATOM 702 C CA . ALA A 1 91 ? 7.546 23.324 -30.556 1.00 44.88 91 ALA A CA 1
ATOM 703 C C . ALA A 1 91 ? 6.309 24.125 -30.985 1.00 44.88 91 ALA A C 1
ATOM 705 O O . ALA A 1 91 ? 6.305 24.774 -32.031 1.00 44.88 91 ALA A O 1
ATOM 706 N N . VAL A 1 92 ? 5.219 23.974 -30.233 1.00 45.78 92 VAL A N 1
ATOM 707 C CA . VAL A 1 92 ? 4.034 24.799 -30.392 1.00 45.78 92 VAL A CA 1
ATOM 708 C C . VAL A 1 92 ? 4.434 26.123 -29.769 1.00 45.78 92 VAL A C 1
ATOM 710 O O . VAL A 1 92 ? 4.659 26.204 -28.563 1.00 45.78 92 VAL A O 1
ATOM 713 N N . SER A 1 93 ? 4.603 27.141 -30.606 1.00 56.53 93 SER A N 1
ATOM 714 C CA . SER A 1 93 ? 4.578 28.521 -30.141 1.00 56.53 93 SER A CA 1
ATOM 715 C C . SER A 1 93 ? 3.159 28.752 -29.622 1.00 56.53 93 SER A C 1
ATOM 717 O O . SER A 1 93 ? 2.230 28.982 -30.390 1.00 56.53 93 SER A O 1
ATOM 719 N N . LEU A 1 94 ? 2.972 28.494 -28.329 1.00 50.50 94 LEU A N 1
ATOM 720 C CA . LEU A 1 94 ? 1.729 28.731 -27.615 1.00 50.50 94 LEU A CA 1
ATOM 721 C C . LEU A 1 94 ? 1.726 30.211 -27.245 1.00 50.50 94 LEU A C 1
ATOM 723 O O . LEU A 1 94 ? 2.549 30.657 -26.447 1.00 50.50 94 LEU A O 1
ATOM 727 N N . GLU A 1 95 ? 0.830 30.962 -27.876 1.00 63.59 95 GLU A N 1
ATOM 728 C CA . GLU A 1 95 ? 0.460 32.321 -27.485 1.00 63.59 95 GLU A CA 1
ATOM 729 C C . GLU A 1 95 ? 0.174 32.338 -25.972 1.00 63.59 95 GLU A C 1
ATOM 731 O O . GLU A 1 95 ? -0.642 31.548 -25.486 1.00 63.59 95 GLU A O 1
ATOM 736 N N . ALA A 1 96 ? 0.856 33.212 -25.224 1.00 58.34 96 ALA A N 1
ATOM 737 C CA . ALA A 1 96 ? 0.847 33.220 -23.756 1.00 58.34 96 ALA A CA 1
ATOM 738 C C . ALA A 1 96 ? -0.569 33.289 -23.145 1.00 58.34 96 ALA A C 1
ATOM 740 O O . ALA A 1 96 ? -0.810 32.690 -22.098 1.00 58.34 96 ALA A O 1
ATOM 741 N N . GLY A 1 97 ? -1.523 33.922 -23.839 1.00 59.31 97 GLY A N 1
ATOM 742 C CA . GLY A 1 97 ? -2.908 34.052 -23.374 1.00 59.31 97 GLY A CA 1
ATOM 743 C C . GLY A 1 97 ? -3.687 32.732 -23.311 1.00 59.31 97 GLY A C 1
ATOM 744 O O . GLY A 1 97 ? -4.480 32.532 -22.400 1.00 59.31 97 GLY A O 1
ATOM 745 N N . ALA A 1 98 ? -3.421 31.774 -24.208 1.00 60.34 98 ALA A N 1
ATOM 746 C CA . ALA A 1 98 ? -4.146 30.496 -24.211 1.00 60.34 98 ALA A CA 1
ATOM 747 C C . ALA A 1 98 ? -3.731 29.577 -23.047 1.00 60.34 98 ALA A C 1
ATOM 749 O O . ALA A 1 98 ? -4.488 28.696 -22.638 1.00 60.34 98 ALA A O 1
ATOM 750 N N . LEU A 1 99 ? -2.523 29.773 -22.510 1.00 60.66 99 LEU A N 1
ATOM 751 C CA . LEU A 1 99 ? -2.026 29.014 -21.366 1.00 60.66 99 LEU A CA 1
ATOM 752 C C . LEU A 1 99 ? -2.623 29.533 -20.049 1.00 60.66 99 LEU A C 1
ATOM 754 O O . LEU A 1 99 ? -2.902 28.738 -19.151 1.00 60.66 99 LEU A O 1
ATOM 758 N N . GLU A 1 100 ? -2.857 30.843 -19.950 1.00 67.88 100 GLU A N 1
ATOM 759 C CA . GLU A 1 100 ? -3.463 31.483 -18.778 1.00 67.88 100 GLU A CA 1
ATOM 760 C C . GLU A 1 100 ? -4.921 31.060 -18.585 1.00 67.88 100 GLU A C 1
ATOM 762 O O . GLU A 1 100 ? -5.317 30.747 -17.460 1.00 67.88 100 GLU A O 1
ATOM 767 N N . ASP A 1 101 ? -5.697 30.932 -19.661 1.00 72.56 101 ASP A N 1
ATOM 768 C CA . ASP A 1 101 ? -7.091 30.476 -19.579 1.00 72.56 101 ASP A CA 1
ATOM 769 C C . ASP A 1 101 ? -7.197 29.018 -19.106 1.00 72.56 101 ASP A C 1
ATOM 771 O O . ASP A 1 101 ? -8.027 28.679 -18.255 1.00 72.56 101 ASP A O 1
ATOM 775 N N . VAL A 1 102 ? -6.305 28.149 -19.594 1.00 74.50 102 VAL A N 1
ATOM 776 C CA . VAL A 1 102 ? -6.248 26.740 -19.174 1.00 74.50 102 VAL A CA 1
ATOM 777 C C . VAL A 1 102 ? -5.798 26.628 -17.720 1.00 74.50 102 VAL A C 1
ATOM 779 O O . VAL A 1 102 ? -6.400 25.884 -16.944 1.00 74.50 102 VAL A O 1
ATOM 782 N N . LEU A 1 103 ? -4.777 27.390 -17.320 1.00 72.81 103 LEU A N 1
ATOM 783 C CA . LEU A 1 103 ? -4.279 27.378 -15.948 1.00 72.81 103 LEU A CA 1
ATOM 784 C C . LEU A 1 103 ? -5.334 27.910 -14.972 1.00 72.81 103 LEU A C 1
ATOM 786 O O . LEU A 1 103 ? -5.534 27.328 -13.908 1.00 72.81 103 LEU A O 1
ATOM 790 N N . THR A 1 104 ? -6.069 28.952 -15.360 1.00 76.50 104 THR A N 1
ATOM 791 C CA . THR A 1 104 ? -7.170 29.506 -14.564 1.00 76.50 104 THR A CA 1
ATOM 792 C C . THR A 1 104 ? -8.320 28.505 -14.443 1.00 76.50 104 THR A C 1
ATOM 794 O O . THR A 1 104 ? -8.877 28.337 -13.357 1.00 76.50 104 THR A O 1
ATOM 797 N N . GLY A 1 105 ? -8.633 27.769 -15.515 1.00 77.62 105 GLY A N 1
ATOM 798 C CA . GLY A 1 105 ? -9.613 26.680 -15.488 1.00 77.62 105 GLY A CA 1
ATOM 799 C C . GLY A 1 105 ? -9.219 25.536 -14.545 1.00 77.62 105 GLY A C 1
ATOM 800 O O . GLY A 1 105 ? -10.040 25.054 -13.761 1.00 77.62 105 GLY A O 1
ATOM 801 N N . ILE A 1 106 ? -7.943 25.142 -14.551 1.00 76.31 106 ILE A N 1
ATOM 802 C CA . ILE A 1 106 ? -7.412 24.116 -13.641 1.00 76.31 106 ILE A CA 1
ATOM 803 C C . ILE A 1 106 ? -7.420 24.621 -12.191 1.00 76.31 106 ILE A C 1
ATOM 805 O O . ILE A 1 106 ? -7.843 23.909 -11.285 1.00 76.31 106 ILE A O 1
ATOM 809 N N . LEU A 1 107 ? -7.013 25.866 -11.946 1.00 75.88 107 LEU A N 1
ATOM 810 C CA . LEU A 1 107 ? -6.999 26.435 -10.596 1.00 75.88 107 LEU A CA 1
ATOM 811 C C . LEU A 1 107 ? -8.408 26.602 -10.019 1.00 75.88 107 LEU A C 1
ATOM 813 O O . LEU A 1 107 ? -8.609 26.367 -8.828 1.00 75.88 107 LEU A O 1
ATOM 817 N N . LYS A 1 108 ? -9.393 26.945 -10.855 1.00 75.69 108 LYS A N 1
ATOM 818 C CA . LYS A 1 108 ? -10.796 27.039 -10.444 1.00 75.69 108 LYS A CA 1
ATOM 819 C C . LYS A 1 108 ? -11.359 25.677 -10.032 1.00 75.69 108 LYS A C 1
ATOM 821 O O . LYS A 1 108 ? -11.927 25.566 -8.949 1.00 75.69 108 LYS A O 1
ATOM 826 N N . THR A 1 109 ? -11.133 24.636 -10.834 1.00 71.06 109 THR A N 1
ATOM 827 C CA . THR A 1 109 ? -11.591 23.272 -10.501 1.00 71.06 109 THR A CA 1
ATOM 828 C C . THR A 1 109 ? -10.912 22.737 -9.236 1.00 71.06 109 THR A C 1
ATOM 830 O O . THR A 1 109 ? -11.564 22.129 -8.390 1.00 71.06 109 THR A O 1
ATOM 833 N N . LEU A 1 110 ? -9.625 23.037 -9.030 1.00 68.94 110 LEU A N 1
ATOM 834 C CA . LEU A 1 110 ? -8.918 22.710 -7.787 1.00 68.94 110 LEU A CA 1
ATOM 835 C C . LEU A 1 110 ? -9.462 23.478 -6.570 1.00 68.94 110 LEU A C 1
ATOM 837 O O . LEU A 1 110 ? -9.532 22.916 -5.475 1.00 68.94 110 LEU A O 1
ATOM 841 N N . GLY A 1 111 ? -9.866 24.739 -6.747 1.00 68.12 111 GLY A N 1
ATOM 842 C CA . GLY A 1 111 ? -10.527 25.537 -5.711 1.00 68.12 111 GLY A CA 1
ATOM 843 C C . GLY A 1 111 ? -11.867 24.939 -5.277 1.00 68.12 111 GLY A C 1
ATOM 844 O O . GLY A 1 111 ? -12.107 24.776 -4.082 1.00 68.12 111 GLY A O 1
ATOM 845 N N . GLU A 1 112 ? -12.689 24.523 -6.241 1.00 66.50 112 GLU A N 1
ATOM 846 C CA . GLU A 1 112 ? -13.988 23.876 -6.008 1.00 66.50 112 GLU A CA 1
ATOM 847 C C . GLU A 1 112 ? -13.832 22.523 -5.286 1.00 66.50 112 GLU A C 1
ATOM 849 O O . GLU A 1 112 ? -14.574 22.215 -4.348 1.00 66.50 112 GLU A O 1
ATOM 854 N N . ILE A 1 113 ? -12.801 21.742 -5.633 1.00 62.50 113 ILE A N 1
ATOM 855 C CA . ILE A 1 113 ? -12.476 20.490 -4.933 1.00 62.50 113 ILE A CA 1
ATOM 856 C C . ILE A 1 113 ? -12.043 20.773 -3.487 1.00 62.50 113 ILE A C 1
ATOM 858 O O . ILE A 1 113 ? -12.499 20.094 -2.567 1.00 62.50 113 ILE A O 1
ATOM 862 N N . LYS A 1 114 ? -11.229 21.806 -3.249 1.00 59.44 114 LYS A N 1
ATOM 863 C CA . LYS A 1 114 ? -10.755 22.168 -1.903 1.00 59.44 114 LYS A CA 1
ATOM 864 C C . LYS A 1 114 ? -11.887 22.630 -0.976 1.00 59.44 114 LYS A C 1
ATOM 866 O O . LYS A 1 114 ? -11.830 22.376 0.228 1.00 59.44 114 LYS A O 1
ATOM 871 N N . GLU A 1 115 ? -12.923 23.273 -1.512 1.00 55.84 115 GLU A N 1
ATOM 872 C CA . GLU A 1 115 ? -14.122 23.628 -0.741 1.00 55.84 115 GLU A CA 1
ATOM 873 C C . GLU A 1 115 ? -14.997 22.411 -0.410 1.00 55.84 115 GLU A C 1
ATOM 875 O O . GLU A 1 115 ? -15.563 22.352 0.684 1.00 55.84 115 GLU A O 1
ATOM 880 N N . SER A 1 116 ? -15.037 21.396 -1.281 1.00 50.75 116 SER A N 1
ATOM 881 C CA . SER A 1 116 ? -15.732 20.131 -0.998 1.00 50.75 116 SER A CA 1
ATOM 882 C C . SER A 1 116 ? -15.065 19.317 0.124 1.00 50.75 116 SER A C 1
ATOM 884 O O . SER A 1 116 ? -15.752 18.684 0.923 1.00 50.75 116 SER A O 1
ATOM 886 N N . THR A 1 117 ? -13.736 19.405 0.268 1.00 49.06 117 THR A N 1
ATOM 887 C CA . THR A 1 117 ? -12.980 18.707 1.327 1.00 49.06 117 THR A CA 1
ATOM 888 C C . THR A 1 117 ? -13.138 19.362 2.704 1.00 49.06 117 THR A C 1
ATOM 890 O O . THR A 1 117 ? -12.909 18.725 3.722 1.00 49.06 117 THR A O 1
ATOM 893 N N . LYS A 1 118 ? -13.586 20.623 2.777 1.00 46.03 118 LYS A N 1
ATOM 894 C CA . LYS A 1 118 ? -13.859 21.310 4.054 1.00 46.03 118 LYS A CA 1
ATOM 895 C C . LYS A 1 118 ? -15.162 20.859 4.737 1.00 46.03 118 LYS A C 1
ATOM 897 O O . LYS A 1 118 ? -15.471 21.357 5.816 1.00 46.03 118 LYS A O 1
ATOM 902 N N . ARG A 1 119 ? -15.932 19.959 4.110 1.00 47.09 119 ARG A N 1
ATOM 903 C CA . ARG A 1 119 ? -17.224 19.440 4.599 1.00 47.09 119 ARG A CA 1
ATOM 904 C C . ARG A 1 119 ? -17.231 17.934 4.886 1.00 47.09 119 ARG A C 1
ATOM 906 O O . ARG A 1 119 ? -18.309 17.373 5.059 1.00 47.09 119 ARG A O 1
ATOM 913 N N . SER A 1 120 ? -16.083 17.263 4.936 1.00 41.38 120 SER A N 1
ATOM 914 C CA . SER A 1 120 ? -16.051 15.832 5.250 1.00 41.38 120 SER A CA 1
ATOM 915 C C . SER A 1 120 ? -16.188 15.598 6.757 1.00 41.38 120 SER A C 1
ATOM 917 O O . SER A 1 120 ? -15.195 15.444 7.454 1.00 41.38 120 SER A O 1
ATOM 919 N N . GLY A 1 121 ? -17.432 15.591 7.240 1.00 45.59 121 GLY A N 1
ATOM 920 C CA . GLY A 1 121 ? -17.862 14.531 8.155 1.00 45.59 121 GLY A CA 1
ATOM 921 C C . GLY A 1 121 ? -18.108 13.235 7.360 1.00 45.59 121 GLY A C 1
ATOM 922 O O . GLY A 1 121 ? -17.961 13.246 6.131 1.00 45.59 121 GLY A O 1
ATOM 923 N N . PRO A 1 122 ? -18.475 12.120 8.016 1.00 44.59 122 PRO A N 1
ATOM 924 C CA . PRO A 1 122 ? -18.540 10.808 7.382 1.00 44.59 122 PRO A CA 1
ATOM 925 C C . PRO A 1 122 ? -19.519 10.832 6.205 1.00 44.59 122 PRO A C 1
ATOM 927 O O . PRO A 1 122 ? -20.720 11.051 6.366 1.00 44.59 122 PRO A O 1
ATOM 930 N N . VAL A 1 123 ? -18.980 10.647 5.000 1.00 50.81 123 VAL A N 1
ATOM 931 C CA . VAL A 1 123 ? -19.763 10.599 3.768 1.00 50.81 123 VAL A CA 1
ATOM 932 C C . VAL A 1 123 ? -20.411 9.222 3.691 1.00 50.81 123 VAL A C 1
ATOM 934 O O . VAL A 1 123 ? -19.762 8.232 3.360 1.00 50.81 123 VAL A O 1
ATOM 937 N N . ASP A 1 124 ? -21.695 9.173 4.028 1.00 49.81 124 ASP A N 1
ATOM 938 C CA . ASP A 1 124 ? -22.531 7.988 3.886 1.00 49.81 124 ASP A CA 1
ATOM 939 C C . ASP A 1 124 ? -22.919 7.828 2.404 1.00 49.81 124 ASP A C 1
ATOM 941 O O . ASP A 1 124 ? -23.739 8.578 1.869 1.00 49.81 124 ASP A O 1
ATOM 945 N N . ILE A 1 125 ? -22.264 6.894 1.704 1.00 47.03 125 ILE A N 1
ATOM 946 C CA . ILE A 1 125 ? -22.581 6.530 0.316 1.00 47.03 125 ILE A CA 1
ATOM 947 C C . ILE A 1 125 ? -23.154 5.111 0.304 1.00 47.03 125 ILE A C 1
ATOM 949 O O . ILE A 1 125 ? -22.429 4.122 0.188 1.00 47.03 125 ILE A O 1
ATOM 953 N N . GLY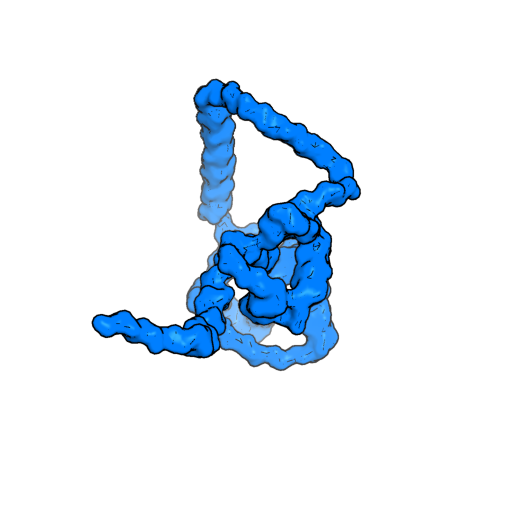 A 1 126 ? -24.479 4.996 0.352 1.00 35.00 126 GLY A N 1
ATOM 954 C CA . GLY A 1 126 ? -25.166 3.869 -0.286 1.00 35.00 126 GLY A CA 1
ATOM 955 C C . GLY A 1 126 ? -25.319 4.126 -1.798 1.00 35.00 126 GLY A C 1
ATOM 956 O O . GLY A 1 126 ? -25.325 5.288 -2.201 1.00 35.00 126 GLY A O 1
ATOM 957 N N . PRO A 1 127 ? -25.492 3.115 -2.674 1.00 45.09 127 PRO A N 1
ATOM 958 C CA . PRO A 1 127 ? -25.226 1.689 -2.548 1.00 45.09 127 PRO A CA 1
ATOM 959 C C . PRO A 1 127 ? -23.851 1.329 -3.161 1.00 45.09 127 PRO A C 1
ATOM 961 O O . PRO A 1 127 ? -23.672 1.289 -4.373 1.00 45.09 127 PRO A O 1
ATOM 964 N N . VAL A 1 128 ? -22.893 1.056 -2.272 1.00 48.84 128 VAL A N 1
ATOM 965 C CA . VAL A 1 128 ? -21.740 0.138 -2.371 1.00 48.84 128 VAL A CA 1
ATOM 966 C C . VAL A 1 128 ? -21.064 -0.015 -3.746 1.00 48.84 128 VAL A C 1
ATOM 968 O O . VAL A 1 128 ? -20.978 -1.114 -4.300 1.00 48.84 128 VAL A O 1
ATOM 971 N N . SER A 1 129 ? -20.408 1.041 -4.234 1.00 43.78 129 SER A N 1
ATOM 972 C CA . SER A 1 129 ? -19.079 0.781 -4.793 1.00 43.78 129 SER A CA 1
ATOM 973 C C . SER A 1 129 ? -18.216 0.337 -3.605 1.00 43.78 129 SER A C 1
ATOM 975 O O . SER A 1 129 ? -18.155 1.027 -2.591 1.00 43.78 129 SER A O 1
ATOM 977 N N . LYS A 1 130 ? -17.635 -0.870 -3.654 1.00 58.75 130 LYS A N 1
ATOM 978 C CA . LYS A 1 130 ? -16.759 -1.419 -2.595 1.00 58.75 130 LYS A CA 1
ATOM 979 C C . LYS A 1 130 ? -15.427 -0.657 -2.541 1.00 58.75 130 LYS A C 1
ATOM 981 O O . LYS A 1 130 ? -14.355 -1.234 -2.689 1.00 58.75 130 LYS A O 1
ATOM 986 N N . VAL A 1 131 ? -15.480 0.658 -2.402 1.00 68.31 131 VAL A N 1
ATOM 987 C CA . VAL A 1 131 ? -14.304 1.469 -2.138 1.00 68.31 131 VAL A CA 1
ATOM 988 C C . VAL A 1 131 ? -14.049 1.339 -0.647 1.00 68.31 131 VAL A C 1
ATOM 990 O O . VAL A 1 131 ? -14.900 1.686 0.169 1.00 68.31 131 VAL A O 1
ATOM 993 N N . LEU A 1 132 ? -12.903 0.758 -0.298 1.00 74.56 132 LEU A N 1
ATOM 994 C CA . LEU A 1 132 ? -12.509 0.595 1.094 1.00 74.56 132 LEU A CA 1
ATOM 995 C C . LEU A 1 132 ? -12.503 1.980 1.779 1.00 74.56 132 LEU A C 1
ATOM 997 O O . LEU A 1 132 ? -11.879 2.899 1.232 1.00 74.56 132 LEU A O 1
ATOM 1001 N N . PRO A 1 133 ? -13.171 2.150 2.938 1.00 78.81 133 PRO A N 1
ATOM 1002 C CA . PRO A 1 133 ? -13.125 3.397 3.695 1.00 78.81 133 PRO A CA 1
ATOM 1003 C C . PRO A 1 133 ? -11.676 3.784 3.998 1.00 78.81 133 PRO A C 1
ATOM 1005 O O . PRO A 1 133 ? -10.850 2.919 4.271 1.00 78.81 133 PRO A O 1
ATOM 1008 N N . ARG A 1 134 ? -11.341 5.073 3.946 1.00 78.88 134 ARG A N 1
ATOM 1009 C CA . ARG A 1 134 ? -10.010 5.564 4.329 1.00 78.88 134 ARG A CA 1
ATOM 1010 C C . ARG A 1 134 ? -10.151 6.378 5.602 1.00 78.88 134 ARG A C 1
ATOM 1012 O O . ARG A 1 134 ? -10.779 7.428 5.576 1.00 78.88 134 ARG A O 1
ATOM 1019 N N . TYR A 1 135 ? -9.558 5.899 6.687 1.00 78.75 135 TYR A N 1
ATOM 1020 C CA . TYR A 1 135 ? -9.555 6.608 7.962 1.00 78.75 135 TYR A CA 1
ATOM 1021 C C . TYR A 1 135 ? -8.334 7.531 8.044 1.00 78.75 135 TYR A C 1
ATOM 1023 O O . TYR A 1 135 ? -7.218 7.122 7.720 1.00 78.75 135 TYR A O 1
ATOM 1031 N N . GLN A 1 136 ? -8.534 8.783 8.456 1.00 75.69 136 GLN A N 1
ATOM 1032 C CA . GLN A 1 136 ? -7.452 9.661 8.901 1.00 75.69 136 GLN A CA 1
ATOM 1033 C C . GLN A 1 136 ? -7.389 9.546 10.425 1.00 75.69 136 GLN A C 1
ATOM 1035 O O . GLN A 1 136 ? -8.264 10.050 11.120 1.00 75.69 136 GLN A O 1
ATOM 1040 N N . ILE A 1 137 ? -6.401 8.808 10.938 1.00 80.81 137 ILE A N 1
ATOM 1041 C CA . ILE A 1 137 ? -6.227 8.618 12.383 1.00 80.81 137 ILE A CA 1
ATOM 1042 C C . ILE A 1 137 ? -5.285 9.704 12.903 1.00 80.81 137 ILE A C 1
ATOM 1044 O O . ILE A 1 137 ? -4.140 9.810 12.454 1.00 80.81 137 ILE A O 1
ATOM 1048 N N . LYS A 1 138 ? -5.751 10.496 13.869 1.00 81.19 138 LYS A N 1
ATOM 1049 C CA . LYS A 1 138 ? -4.937 11.506 14.552 1.00 81.19 138 LYS A CA 1
ATOM 1050 C C . LYS A 1 138 ? -3.854 10.844 15.405 1.00 81.19 138 LYS A C 1
ATOM 1052 O O . LYS A 1 138 ? -4.139 9.971 16.219 1.00 81.19 138 LYS A O 1
ATOM 1057 N N . GLY A 1 139 ? -2.612 11.314 15.277 1.00 83.81 139 GLY A N 1
ATOM 1058 C CA . GLY A 1 139 ? -1.503 10.918 16.150 1.00 83.81 139 GLY A CA 1
ATOM 1059 C C . GLY A 1 139 ? -0.222 10.525 15.414 1.00 83.81 139 GLY A C 1
ATOM 1060 O O . GLY A 1 139 ? -0.073 10.720 14.209 1.00 83.81 139 GLY A O 1
ATOM 1061 N N . GLY A 1 140 ? 0.744 10.007 16.175 1.00 82.75 140 GLY A N 1
ATOM 1062 C CA . GLY A 1 140 ? 2.013 9.514 15.642 1.00 82.75 140 GLY A CA 1
ATOM 1063 C C . GLY A 1 140 ? 1.903 8.088 15.100 1.00 82.75 140 GLY A C 1
ATOM 1064 O O . GLY A 1 140 ? 1.211 7.247 15.669 1.00 82.75 140 GLY A O 1
ATOM 1065 N N . TYR A 1 141 ? 2.639 7.795 14.028 1.00 83.75 141 TYR A N 1
ATOM 1066 C CA . TYR A 1 141 ? 2.718 6.449 13.460 1.00 83.75 141 TYR A CA 1
ATOM 1067 C C . TYR A 1 141 ? 3.776 5.607 14.181 1.00 83.75 141 TYR A C 1
ATOM 1069 O O . TYR A 1 141 ? 4.913 6.043 14.363 1.00 83.75 141 TYR A O 1
ATOM 1077 N N . GLY A 1 142 ? 3.416 4.374 14.544 1.00 87.81 142 GLY A N 1
ATOM 1078 C CA . GLY A 1 142 ? 4.325 3.388 15.127 1.00 87.81 142 GLY A CA 1
ATOM 1079 C C . GLY A 1 142 ? 4.221 2.035 14.427 1.00 87.81 142 GLY A C 1
ATOM 1080 O O . GLY A 1 142 ? 3.152 1.651 13.956 1.00 87.81 142 GLY A O 1
ATOM 1081 N N . THR A 1 143 ? 5.326 1.291 14.373 1.00 92.00 143 THR A N 1
ATOM 1082 C CA . THR A 1 143 ? 5.369 -0.040 13.747 1.00 92.00 143 THR A CA 1
ATOM 1083 C C . THR A 1 143 ? 5.102 -1.132 14.778 1.00 92.00 143 THR A C 1
ATOM 1085 O O . THR A 1 143 ? 5.679 -1.124 15.866 1.00 92.00 143 THR A O 1
ATOM 1088 N N . LYS A 1 144 ? 4.269 -2.115 14.424 1.00 87.75 144 LYS A N 1
ATOM 1089 C CA . LYS A 1 144 ? 4.070 -3.348 15.199 1.00 87.75 144 LYS A CA 1
ATOM 1090 C C . LYS A 1 144 ? 4.278 -4.563 14.298 1.00 87.75 144 LYS A C 1
ATOM 1092 O O . LYS A 1 144 ? 3.843 -4.561 13.151 1.00 87.75 144 LYS A O 1
ATOM 1097 N N . ALA A 1 145 ? 4.934 -5.597 14.820 1.00 91.69 145 ALA A N 1
ATOM 1098 C CA . ALA A 1 145 ? 5.076 -6.881 14.141 1.00 91.69 145 ALA A CA 1
ATOM 1099 C C . ALA A 1 145 ? 3.977 -7.834 14.626 1.00 91.69 145 ALA A C 1
ATOM 1101 O O . ALA A 1 145 ? 3.869 -8.095 15.823 1.00 91.69 145 ALA A O 1
ATOM 1102 N N . ILE A 1 146 ? 3.165 -8.346 13.701 1.00 90.94 146 ILE A N 1
ATOM 1103 C CA . ILE A 1 146 ? 2.050 -9.251 13.994 1.00 90.94 146 ILE A CA 1
ATOM 1104 C C . ILE A 1 146 ? 2.287 -10.554 13.236 1.00 90.94 146 ILE A C 1
ATOM 1106 O O . ILE A 1 146 ? 2.592 -10.541 12.044 1.00 90.94 146 ILE A O 1
ATOM 1110 N N . ARG A 1 147 ? 2.148 -11.690 13.923 1.00 94.94 147 ARG A N 1
ATOM 1111 C CA . ARG A 1 147 ? 2.135 -13.006 13.278 1.00 94.94 147 ARG A CA 1
ATOM 1112 C C . ARG A 1 147 ? 0.714 -13.298 12.797 1.00 94.94 147 ARG A C 1
ATOM 1114 O O . ARG A 1 147 ? -0.221 -13.181 13.581 1.00 94.94 147 ARG A O 1
ATOM 1121 N N . MET A 1 148 ? 0.566 -13.722 11.547 1.00 93.69 148 MET A N 1
ATOM 1122 C CA . MET A 1 148 ? -0.718 -14.123 10.965 1.00 93.69 148 MET A CA 1
ATOM 1123 C C . MET A 1 148 ? -0.610 -15.481 10.270 1.00 93.69 148 MET A C 1
ATOM 1125 O O . MET A 1 148 ? 0.490 -15.952 9.978 1.00 93.69 148 MET A O 1
ATOM 1129 N N . ALA A 1 149 ? -1.756 -16.118 10.032 1.00 97.19 149 ALA A N 1
ATOM 1130 C CA . ALA A 1 149 ? -1.822 -17.331 9.228 1.00 97.19 149 ALA A CA 1
ATOM 1131 C C . ALA A 1 149 ? -1.389 -17.034 7.782 1.00 97.19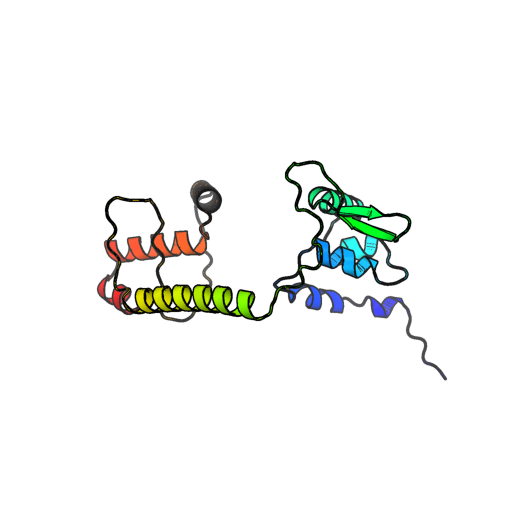 149 ALA A C 1
ATOM 1133 O O . ALA A 1 149 ? -1.718 -15.979 7.242 1.00 97.19 149 ALA A O 1
ATOM 1134 N N . THR A 1 150 ? -0.696 -17.978 7.143 1.00 96.62 150 THR A N 1
ATOM 1135 C CA . THR A 1 150 ? -0.182 -17.827 5.767 1.00 96.62 150 THR A CA 1
ATOM 1136 C C . THR A 1 150 ? -1.287 -17.540 4.755 1.00 96.62 150 THR A C 1
ATOM 1138 O O . THR A 1 150 ? -1.118 -16.696 3.885 1.00 96.62 150 THR A O 1
ATOM 1141 N N . VAL A 1 151 ? -2.444 -18.184 4.924 1.00 97.50 151 VAL A N 1
ATOM 1142 C CA . VAL A 1 151 ? -3.626 -17.969 4.078 1.00 97.50 151 VAL A CA 1
ATOM 1143 C C . VAL A 1 151 ? -4.119 -16.522 4.170 1.00 97.50 151 VAL A C 1
ATOM 1145 O O . VAL A 1 151 ? -4.478 -15.930 3.161 1.00 97.50 151 VAL A O 1
ATOM 1148 N N . LEU A 1 152 ? -4.100 -15.917 5.363 1.00 95.50 152 LEU A N 1
ATOM 1149 C CA . LEU A 1 152 ? -4.564 -14.540 5.543 1.00 95.50 152 LEU A CA 1
ATOM 1150 C C . LEU A 1 152 ? -3.593 -13.527 4.919 1.00 95.50 152 LEU A C 1
ATOM 1152 O O . LEU A 1 152 ? -4.044 -12.577 4.284 1.00 95.50 152 LEU A O 1
ATOM 1156 N N . ASP A 1 153 ? -2.281 -13.754 5.049 1.00 95.69 153 ASP A N 1
ATOM 1157 C CA . ASP A 1 153 ? -1.253 -12.939 4.376 1.00 95.69 153 ASP A CA 1
ATOM 1158 C C . ASP A 1 153 ? -1.449 -12.959 2.852 1.00 95.69 153 ASP A C 1
ATOM 1160 O O . ASP A 1 153 ? -1.435 -11.914 2.201 1.00 95.69 153 ASP A O 1
ATOM 1164 N N . GLU A 1 154 ? -1.711 -14.137 2.281 1.00 96.62 154 GLU A N 1
ATOM 1165 C CA . GLU A 1 154 ? -1.994 -14.278 0.853 1.00 96.62 154 GLU A CA 1
ATOM 1166 C C . GLU A 1 154 ? -3.260 -13.514 0.440 1.00 96.62 154 GLU A C 1
ATOM 1168 O O . GLU A 1 154 ? -3.219 -12.734 -0.513 1.00 96.62 154 GLU A O 1
ATOM 1173 N N . MET A 1 155 ? -4.359 -13.650 1.188 1.00 96.12 155 MET A N 1
ATOM 1174 C CA . MET A 1 155 ? -5.605 -12.931 0.897 1.00 96.12 155 MET A CA 1
ATOM 1175 C C . MET A 1 155 ? -5.427 -11.408 0.943 1.00 96.12 155 MET A C 1
ATOM 1177 O O . MET A 1 155 ? -5.910 -10.707 0.053 1.00 96.12 155 MET A O 1
ATOM 1181 N N . VAL A 1 156 ? -4.699 -10.886 1.935 1.00 95.44 156 VAL A N 1
ATOM 1182 C CA . VAL A 1 156 ? -4.416 -9.446 2.049 1.00 95.44 156 VAL A CA 1
ATOM 1183 C C . VAL A 1 156 ? -3.567 -8.959 0.871 1.00 95.44 156 VAL A C 1
ATOM 1185 O O . VAL A 1 156 ? -3.839 -7.894 0.311 1.00 95.44 156 VAL A O 1
ATOM 1188 N N . ARG A 1 157 ? -2.563 -9.738 0.450 1.00 95.56 157 ARG A N 1
ATOM 1189 C CA . ARG A 1 157 ? -1.722 -9.408 -0.713 1.00 95.56 157 ARG A CA 1
ATOM 1190 C C . ARG A 1 157 ? -2.515 -9.382 -2.013 1.00 95.56 157 ARG A C 1
ATOM 1192 O O . ARG A 1 157 ? -2.359 -8.431 -2.776 1.00 95.56 157 ARG A O 1
ATOM 1199 N N . LEU A 1 158 ? -3.347 -10.395 -2.253 1.00 96.12 158 LEU A N 1
ATOM 1200 C CA . LEU A 1 158 ? -4.180 -10.478 -3.454 1.00 96.12 158 LEU A CA 1
ATOM 1201 C C . LEU A 1 158 ? -5.158 -9.302 -3.518 1.00 96.12 158 LEU A C 1
ATOM 1203 O O . LEU A 1 158 ? -5.197 -8.601 -4.526 1.00 96.12 158 LEU A O 1
ATOM 1207 N N . TYR A 1 159 ? -5.845 -9.006 -2.412 1.00 94.00 159 TYR A N 1
ATOM 1208 C CA . TYR A 1 159 ? -6.766 -7.871 -2.338 1.00 94.00 159 TYR A CA 1
ATOM 1209 C C . TYR A 1 159 ? -6.053 -6.530 -2.570 1.00 94.00 159 TYR A C 1
ATOM 1211 O O . TYR A 1 159 ? -6.547 -5.666 -3.292 1.00 94.00 159 TYR A O 1
ATOM 1219 N N . SER A 1 160 ? -4.863 -6.354 -1.986 1.00 93.69 160 SER A N 1
ATOM 1220 C CA . SER A 1 160 ? -4.042 -5.151 -2.167 1.00 93.69 160 SER A CA 1
ATOM 1221 C C . SER A 1 160 ? -3.694 -4.907 -3.640 1.00 93.69 160 SER A C 1
ATOM 1223 O O . SER A 1 160 ? -3.780 -3.770 -4.108 1.00 93.69 160 SER A O 1
ATOM 1225 N N . GLN A 1 161 ? -3.346 -5.966 -4.377 1.00 92.81 161 GLN A N 1
ATOM 1226 C CA . GLN A 1 161 ? -3.017 -5.890 -5.802 1.00 92.81 161 GLN A CA 1
ATOM 1227 C C . GLN A 1 161 ? -4.250 -5.648 -6.675 1.00 92.81 161 GLN A C 1
ATOM 1229 O O . GLN A 1 161 ? -4.196 -4.814 -7.575 1.00 92.81 161 GLN A O 1
ATOM 1234 N N . GLU A 1 162 ? -5.350 -6.348 -6.400 1.00 93.56 162 GLU A N 1
ATOM 1235 C CA . GLU A 1 162 ? -6.592 -6.249 -7.172 1.00 93.56 162 GLU A CA 1
ATOM 1236 C C . GLU A 1 162 ? -7.231 -4.861 -7.052 1.00 93.56 162 GLU A C 1
ATOM 1238 O O . GLU A 1 162 ? -7.669 -4.281 -8.045 1.00 93.56 162 GLU A O 1
ATOM 1243 N N . HIS A 1 163 ? -7.237 -4.298 -5.843 1.00 87.44 163 HIS A N 1
ATOM 1244 C CA . HIS A 1 163 ? -7.925 -3.040 -5.555 1.00 87.44 163 HIS A CA 1
ATOM 1245 C C . HIS A 1 163 ? -7.005 -1.816 -5.503 1.00 87.44 163 HIS A C 1
ATOM 1247 O O . HIS A 1 163 ? -7.488 -0.709 -5.265 1.00 87.44 163 HIS A O 1
ATOM 1253 N N . ASN A 1 164 ? -5.697 -1.984 -5.730 1.00 89.94 164 ASN A N 1
ATOM 1254 C CA . ASN A 1 164 ? -4.699 -0.913 -5.630 1.00 89.94 164 ASN A CA 1
ATOM 1255 C C . ASN A 1 164 ? -4.787 -0.146 -4.290 1.00 89.94 164 ASN A C 1
ATOM 1257 O O . ASN A 1 164 ? -4.751 1.087 -4.234 1.00 89.94 164 ASN A O 1
ATOM 1261 N N . VAL A 1 165 ? -4.942 -0.895 -3.196 1.00 90.69 165 VAL A N 1
ATOM 1262 C CA . VAL A 1 165 ? -5.000 -0.376 -1.821 1.00 90.69 165 VAL A CA 1
ATOM 1263 C C . VAL A 1 165 ? -3.790 -0.887 -1.054 1.00 90.69 165 VAL A C 1
ATOM 1265 O O . VAL A 1 165 ? -3.357 -2.023 -1.254 1.00 90.69 165 VAL A O 1
ATOM 1268 N N . SER A 1 166 ? -3.215 -0.068 -0.172 1.00 91.38 166 SER A N 1
ATOM 1269 C CA . SER A 1 166 ? -2.066 -0.503 0.618 1.00 91.38 166 SER A CA 1
ATOM 1270 C C . SER A 1 166 ? -2.481 -1.527 1.681 1.00 91.38 166 SER A C 1
ATOM 1272 O O . SER A 1 166 ? -3.557 -1.432 2.268 1.00 91.38 166 SER A O 1
ATOM 1274 N N . GLN A 1 167 ? -1.609 -2.495 1.980 1.00 93.50 167 GLN A N 1
ATOM 1275 C CA . GLN A 1 167 ? -1.865 -3.452 3.065 1.00 93.50 167 GLN A CA 1
ATOM 1276 C C . GLN A 1 167 ? -2.051 -2.749 4.415 1.00 93.50 167 GLN A C 1
ATOM 1278 O O . GLN A 1 167 ? -2.858 -3.191 5.221 1.00 93.50 167 GLN A O 1
ATOM 1283 N N . LYS A 1 168 ? -1.359 -1.622 4.636 1.00 91.12 168 LYS A N 1
ATOM 1284 C CA . LYS A 1 168 ? -1.563 -0.763 5.809 1.00 91.12 168 LYS A CA 1
ATOM 1285 C C . LYS A 1 168 ? -3.023 -0.318 5.914 1.00 91.12 168 LYS A C 1
ATOM 1287 O O . LYS A 1 168 ? -3.617 -0.526 6.962 1.00 91.12 168 LYS A O 1
ATOM 1292 N N . ASP A 1 169 ? -3.596 0.229 4.843 1.00 90.06 169 ASP A N 1
ATOM 1293 C CA . ASP A 1 169 ? -4.972 0.742 4.864 1.00 90.06 169 ASP A CA 1
ATOM 1294 C C . ASP A 1 169 ? -5.986 -0.393 5.065 1.00 90.06 169 ASP A C 1
ATOM 1296 O O . ASP A 1 169 ? -6.943 -0.240 5.817 1.00 90.06 169 ASP A O 1
ATOM 1300 N N . ILE A 1 170 ? -5.746 -1.563 4.456 1.00 93.00 170 ILE A N 1
ATOM 1301 C CA . ILE A 1 170 ? -6.565 -2.768 4.678 1.00 93.00 170 ILE A CA 1
ATOM 1302 C C . ILE A 1 170 ? -6.575 -3.138 6.165 1.00 93.00 170 ILE A C 1
ATOM 1304 O O . ILE A 1 170 ? -7.637 -3.369 6.744 1.00 93.00 170 ILE A O 1
ATOM 1308 N N . MET A 1 171 ? -5.396 -3.169 6.789 1.00 92.50 171 MET A N 1
ATOM 1309 C CA . MET A 1 171 ? -5.263 -3.518 8.201 1.00 92.50 171 MET A CA 1
ATOM 1310 C C . MET A 1 171 ? -5.848 -2.441 9.119 1.00 92.50 171 MET A C 1
ATOM 1312 O O . MET A 1 171 ? -6.502 -2.786 10.097 1.00 92.50 171 MET A O 1
ATOM 1316 N N . GLU A 1 172 ? -5.658 -1.157 8.816 1.00 89.62 172 GLU A N 1
ATOM 1317 C CA . GLU A 1 172 ? -6.244 -0.054 9.587 1.00 89.62 172 GLU A CA 1
ATOM 1318 C C . GLU A 1 172 ? -7.768 -0.113 9.564 1.00 89.62 172 GLU A C 1
ATOM 1320 O O . GLU A 1 172 ? -8.392 -0.042 10.617 1.00 89.62 172 GLU A O 1
ATOM 1325 N N . VAL A 1 173 ? -8.369 -0.335 8.396 1.00 91.06 173 VAL A N 1
ATOM 1326 C CA . VAL A 1 173 ? -9.824 -0.460 8.267 1.00 91.06 173 VAL A CA 1
ATOM 1327 C C . VAL A 1 173 ? -10.348 -1.661 9.039 1.00 91.06 173 VAL A C 1
ATOM 1329 O O . VAL A 1 173 ? -11.329 -1.536 9.769 1.00 91.06 173 VAL A O 1
ATOM 1332 N N . ALA A 1 174 ? -9.677 -2.809 8.929 1.00 91.81 174 ALA A N 1
ATOM 1333 C CA . ALA A 1 174 ? -10.053 -4.005 9.672 1.00 91.81 174 ALA A CA 1
ATOM 1334 C C . ALA A 1 174 ? -9.952 -3.796 11.191 1.00 91.81 174 ALA A C 1
ATOM 1336 O O . ALA A 1 174 ? -10.822 -4.246 11.933 1.00 91.81 174 ALA A O 1
ATOM 1337 N N . LEU A 1 175 ? -8.912 -3.099 11.660 1.00 90.56 175 LEU A N 1
ATOM 1338 C CA . LEU A 1 175 ? -8.728 -2.793 13.078 1.00 90.56 175 LEU A CA 1
ATOM 1339 C C . LEU A 1 175 ? -9.756 -1.783 13.583 1.00 90.56 175 LEU A C 1
ATOM 1341 O O . LEU A 1 175 ? -10.300 -1.984 14.663 1.00 90.56 175 LEU A O 1
ATOM 1345 N N . VAL A 1 176 ? -10.052 -0.735 12.815 1.00 88.62 176 VAL A N 1
ATOM 1346 C CA . VAL A 1 176 ? -11.079 0.255 13.164 1.00 88.62 176 VAL A CA 1
ATOM 1347 C C . VAL A 1 176 ? -12.452 -0.408 13.237 1.00 88.62 176 VAL A C 1
ATOM 1349 O O . VAL A 1 176 ? -13.146 -0.245 14.235 1.00 88.62 176 VAL A O 1
ATOM 1352 N N . ASP A 1 177 ? -12.830 -1.215 12.242 1.00 88.44 177 ASP A N 1
ATOM 1353 C CA . ASP A 1 177 ? -14.108 -1.939 12.244 1.00 88.44 177 ASP A CA 1
ATOM 1354 C C . ASP A 1 177 ? -14.186 -2.953 13.398 1.00 88.44 177 ASP A C 1
ATOM 1356 O O . ASP A 1 177 ? -15.202 -3.042 14.088 1.00 88.44 177 ASP A O 1
ATOM 1360 N N . PHE A 1 178 ? -13.093 -3.668 13.679 1.00 91.06 178 PHE A N 1
ATOM 1361 C CA . PHE A 1 178 ? -13.014 -4.567 14.828 1.00 91.06 178 PHE A CA 1
ATOM 1362 C C . PHE A 1 178 ? -13.191 -3.819 16.157 1.00 91.06 178 PHE A C 1
ATOM 1364 O O . PHE A 1 178 ? -14.015 -4.217 16.981 1.00 91.06 178 PHE A O 1
ATOM 1371 N N . LEU A 1 179 ? -12.459 -2.723 16.366 1.00 88.50 179 LEU A N 1
ATOM 1372 C CA . LEU A 1 179 ? -12.532 -1.923 17.590 1.00 88.50 179 LEU A CA 1
ATOM 1373 C C . LEU A 1 179 ? -13.876 -1.209 17.737 1.00 88.50 179 LEU A C 1
ATOM 1375 O O . LEU A 1 179 ? -14.358 -1.067 18.852 1.00 88.50 179 LEU A O 1
ATOM 1379 N N . ARG A 1 180 ? -14.529 -0.825 16.640 1.00 85.56 180 ARG A N 1
ATOM 1380 C CA . ARG A 1 180 ? -15.877 -0.250 16.682 1.00 85.56 180 ARG A CA 1
ATOM 1381 C C . ARG A 1 180 ? -16.924 -1.266 17.139 1.00 85.56 180 ARG A C 1
ATOM 1383 O O . ARG A 1 180 ? -17.878 -0.900 17.815 1.00 85.56 180 ARG A O 1
ATOM 1390 N N . ARG A 1 181 ? -16.762 -2.537 16.755 1.00 88.00 181 ARG A N 1
ATOM 1391 C CA . ARG A 1 181 ? -17.701 -3.619 17.101 1.00 88.00 181 ARG A CA 1
ATOM 1392 C C . ARG A 1 181 ? -17.459 -4.219 18.482 1.00 88.00 181 ARG A C 1
ATOM 1394 O O . ARG A 1 181 ? -18.415 -4.653 19.114 1.00 88.00 181 ARG A O 1
ATOM 1401 N N . TYR A 1 182 ? -16.201 -4.293 18.914 1.00 88.19 182 TYR A N 1
ATOM 1402 C CA . TYR A 1 182 ? -15.803 -5.053 20.106 1.00 88.19 182 TYR A CA 1
ATOM 1403 C C . TYR A 1 182 ? -14.993 -4.252 21.134 1.00 88.19 182 TYR A C 1
ATOM 1405 O O . TYR A 1 182 ? -14.788 -4.738 22.244 1.00 88.19 182 TYR A O 1
ATOM 1413 N N . GLY A 1 183 ? -14.495 -3.069 20.777 1.00 77.69 183 GLY A N 1
ATOM 1414 C CA . GLY A 1 183 ? -13.765 -2.173 21.672 1.00 77.69 183 GLY A CA 1
ATOM 1415 C C . GLY A 1 183 ? -14.647 -1.058 22.237 1.00 77.69 183 GLY A C 1
ATOM 1416 O O . GLY A 1 183 ? -15.822 -0.928 21.893 1.00 77.69 183 GLY A O 1
ATOM 1417 N N . GLU A 1 184 ? -14.063 -0.229 23.103 1.00 69.12 184 GLU A N 1
ATOM 1418 C CA . GLU A 1 184 ? -14.683 1.012 23.583 1.00 69.12 184 GLU A CA 1
ATOM 1419 C C . GLU A 1 184 ? -14.724 2.034 22.436 1.00 69.12 184 GLU A C 1
ATOM 1421 O O . GLU A 1 184 ? -13.816 2.848 22.262 1.00 69.12 184 GLU A O 1
ATOM 1426 N N . GLY A 1 185 ? -15.767 1.946 21.606 1.00 67.56 185 GLY A N 1
ATOM 1427 C CA . GLY A 1 185 ? -15.925 2.769 20.404 1.00 67.56 185 GLY A CA 1
ATOM 1428 C C . GLY A 1 185 ? -15.871 4.278 20.664 1.00 67.56 185 GLY A C 1
ATOM 1429 O O . GLY A 1 185 ? -15.452 5.016 19.781 1.00 67.56 185 GLY A O 1
ATOM 1430 N N . GLU A 1 186 ? -16.208 4.734 21.875 1.00 67.94 186 GLU A N 1
ATOM 1431 C CA . GLU A 1 186 ? -16.177 6.156 22.252 1.00 67.94 186 GLU A CA 1
ATOM 1432 C C . GLU A 1 186 ? -14.769 6.763 22.189 1.00 67.94 186 GLU A C 1
ATOM 1434 O O . GLU A 1 186 ? -14.612 7.878 21.701 1.00 67.94 186 GLU A O 1
ATOM 1439 N N . PHE A 1 187 ? -13.736 6.023 22.608 1.00 69.88 187 PHE A N 1
ATOM 1440 C CA . PHE A 1 187 ? -12.353 6.502 22.531 1.00 69.88 187 PHE A CA 1
ATOM 1441 C C . PHE A 1 187 ? -11.862 6.548 21.084 1.00 69.88 187 PHE A C 1
ATOM 1443 O O . PHE A 1 187 ? -11.091 7.424 20.721 1.00 69.88 187 PHE A O 1
ATOM 1450 N N . LEU A 1 188 ? -12.313 5.619 20.236 1.00 77.56 188 LEU A N 1
ATOM 1451 C CA . LEU A 1 188 ? -11.873 5.526 18.845 1.00 77.56 188 LEU A CA 1
ATOM 1452 C C . LEU A 1 188 ? -12.365 6.712 18.004 1.00 77.56 188 LEU A C 1
ATOM 1454 O O . LEU A 1 188 ? -11.594 7.241 17.207 1.00 77.56 188 LEU A O 1
ATOM 1458 N N . GLU A 1 189 ? -13.613 7.142 18.201 1.00 77.44 189 GLU A N 1
ATOM 1459 C CA . GLU A 1 189 ? -14.216 8.260 17.458 1.00 77.44 189 GLU A CA 1
ATOM 1460 C C . GLU A 1 189 ? -13.519 9.606 17.753 1.00 77.44 189 GLU A C 1
ATOM 1462 O O . GLU A 1 189 ? -13.535 10.494 16.909 1.00 77.44 189 GLU A O 1
ATOM 1467 N N . GLU A 1 190 ? -12.832 9.760 18.894 1.00 79.81 190 GLU A N 1
ATOM 1468 C CA . GLU A 1 190 ? -12.034 10.965 19.197 1.00 79.81 190 GLU A CA 1
ATOM 1469 C C . GLU A 1 190 ? -10.806 11.110 18.271 1.00 79.81 190 GLU A C 1
ATOM 1471 O O . GLU A 1 190 ? -10.372 12.224 17.952 1.00 79.81 190 GLU A O 1
ATOM 1476 N N . PHE A 1 191 ? -10.251 9.986 17.805 1.00 77.56 191 PHE A N 1
ATOM 1477 C CA . PHE A 1 191 ? -9.060 9.959 16.948 1.00 77.56 191 PHE A CA 1
ATOM 1478 C C . PHE A 1 191 ? -9.377 9.848 15.458 1.00 77.56 191 PHE A C 1
ATOM 1480 O O . PHE A 1 191 ? -8.450 9.938 14.650 1.00 77.56 191 PHE A O 1
ATOM 1487 N N . LEU A 1 192 ? -10.642 9.653 15.091 1.00 78.12 192 LEU A N 1
ATOM 1488 C CA . LEU A 1 192 ? -11.092 9.672 13.704 1.00 78.12 192 LEU A CA 1
ATOM 1489 C C . LEU A 1 192 ? -11.477 11.111 13.319 1.00 78.12 192 LEU A C 1
ATOM 1491 O O . LEU A 1 192 ? -12.090 11.833 14.104 1.00 78.12 192 LEU A O 1
ATOM 1495 N N . ASP A 1 193 ? -11.040 11.553 12.139 1.00 63.19 193 ASP A N 1
ATOM 1496 C CA . ASP A 1 193 ? -11.503 12.796 11.495 1.00 63.19 193 ASP A CA 1
ATOM 1497 C C . ASP A 1 193 ? -12.694 12.544 10.561 1.00 63.19 193 ASP A C 1
ATOM 1499 O O . ASP A 1 193 ? -12.662 11.528 9.821 1.00 63.19 193 ASP A O 1
#

Radius of gyration: 26.1 Å; chains: 1; bounding box: 81×52×56 Å

pLDDT: mean 72.06, std 19.13, range [35.0, 97.5]

Secondary structure (DSSP, 8-state):
---PPPGGGGGSGGGGTTTT--TT--HHHHHHHHTTSTT--HHHHHHHHT-S-HHHHHHHHHHTTEEEETTTTEEEE-----S------------HHHHHHHHHHHHHHHHHHHHHHTT-S-----S---PPP---B-S----------HHHHHHHHHHHHHHT--HHHHHHHHHHHHHHHHS-HHHHHHHB-